Protein AF-A0A7X2MIL9-F1 (afdb_monomer_lite)

Structure (mmCIF, N/CA/C/O backbone):
data_AF-A0A7X2MIL9-F1
#
_entry.id   AF-A0A7X2MIL9-F1
#
loop_
_atom_site.group_PDB
_atom_site.id
_atom_site.type_symbol
_atom_site.label_atom_id
_atom_site.label_alt_id
_atom_site.label_comp_id
_atom_site.label_asym_id
_atom_site.label_entity_id
_atom_site.label_seq_id
_atom_site.pdbx_PDB_ins_code
_atom_site.Cartn_x
_atom_site.Cartn_y
_atom_site.Cartn_z
_atom_site.occupancy
_atom_site.B_iso_or_equiv
_atom_site.auth_seq_id
_atom_site.auth_comp_id
_atom_site.auth_asym_id
_atom_site.auth_atom_id
_atom_site.pdbx_PDB_model_num
ATOM 1 N N . MET A 1 1 ? -27.972 -10.188 4.340 1.00 42.88 1 MET A N 1
ATOM 2 C CA . MET A 1 1 ? -27.196 -9.569 5.437 1.00 42.88 1 MET A CA 1
ATOM 3 C C . MET A 1 1 ? -28.201 -9.124 6.485 1.00 42.88 1 MET A C 1
ATOM 5 O O . MET A 1 1 ? -29.148 -8.456 6.098 1.00 42.88 1 MET A O 1
ATOM 9 N N . GLU A 1 2 ? -28.068 -9.552 7.745 1.00 48.94 2 GLU A N 1
ATOM 10 C CA . GLU A 1 2 ? -28.915 -9.048 8.841 1.00 48.94 2 GLU A CA 1
ATOM 11 C C . GLU A 1 2 ? -28.708 -7.538 9.003 1.00 48.94 2 GLU A C 1
ATOM 13 O O . GLU A 1 2 ? -27.569 -7.066 8.995 1.00 48.94 2 GLU A O 1
ATOM 18 N N . ASN A 1 3 ? -29.796 -6.788 9.173 1.00 60.97 3 ASN A N 1
ATOM 19 C CA . ASN A 1 3 ? -29.719 -5.369 9.503 1.00 60.97 3 ASN A CA 1
ATOM 20 C C . ASN A 1 3 ? -29.020 -5.203 10.863 1.00 60.97 3 ASN A C 1
ATOM 22 O O . ASN A 1 3 ? -29.433 -5.796 11.864 1.00 60.97 3 ASN A O 1
ATOM 26 N N . LEU A 1 4 ? -27.949 -4.406 10.903 1.00 64.25 4 LEU A N 1
ATOM 27 C CA . LEU A 1 4 ? -27.304 -4.017 12.155 1.00 64.25 4 LEU A CA 1
ATOM 28 C C . LEU A 1 4 ? -28.254 -3.089 12.911 1.00 64.25 4 LEU A C 1
ATOM 30 O O . LEU A 1 4 ? -28.591 -2.011 12.430 1.00 64.25 4 LEU A O 1
ATOM 3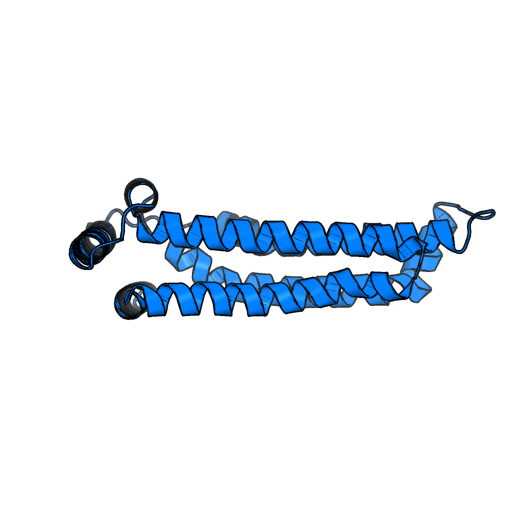4 N N . THR A 1 5 ? -28.708 -3.518 14.085 1.00 75.56 5 THR A N 1
ATOM 35 C CA . THR A 1 5 ? -29.526 -2.676 14.956 1.00 75.56 5 THR A CA 1
ATOM 36 C C . THR A 1 5 ? -28.631 -1.765 15.788 1.00 75.56 5 THR A C 1
ATOM 38 O O . THR A 1 5 ? -27.536 -2.153 16.198 1.00 75.56 5 THR A O 1
ATOM 41 N N . VAL A 1 6 ? -29.127 -0.567 16.100 1.00 72.12 6 VAL A N 1
ATOM 42 C CA . VAL A 1 6 ? -28.445 0.396 16.984 1.00 72.12 6 VAL A CA 1
ATOM 43 C C . VAL A 1 6 ? -28.081 -0.250 18.330 1.00 72.12 6 VAL A C 1
ATOM 45 O O . VAL A 1 6 ? -27.004 -0.008 18.863 1.00 72.12 6 VAL A O 1
ATOM 48 N N . ALA A 1 7 ? -28.919 -1.162 18.834 1.00 75.31 7 ALA A N 1
ATOM 49 C CA . ALA A 1 7 ? -28.644 -1.931 20.046 1.00 75.31 7 ALA A CA 1
ATOM 50 C C . ALA A 1 7 ? -27.387 -2.818 19.933 1.00 75.31 7 ALA A C 1
ATOM 52 O O . ALA A 1 7 ? -26.574 -2.836 20.854 1.00 75.31 7 ALA A O 1
ATOM 53 N N . LYS A 1 8 ? -27.189 -3.515 18.800 1.00 76.75 8 LYS A N 1
ATOM 54 C CA . LYS A 1 8 ? -25.982 -4.326 18.554 1.00 76.75 8 LYS A CA 1
ATOM 55 C C . LYS A 1 8 ? -24.729 -3.444 18.471 1.00 76.75 8 LYS A C 1
ATOM 57 O O . LYS A 1 8 ? -23.690 -3.829 18.997 1.00 76.75 8 LYS A O 1
ATOM 62 N N . ILE A 1 9 ? -24.833 -2.262 17.856 1.00 76.00 9 ILE A N 1
ATOM 63 C CA . ILE A 1 9 ? -23.722 -1.301 17.758 1.00 76.00 9 ILE A CA 1
ATOM 64 C C . ILE A 1 9 ? -23.358 -0.748 19.142 1.00 76.00 9 ILE A C 1
ATOM 66 O O . ILE A 1 9 ? -22.188 -0.758 19.510 1.00 76.00 9 ILE A O 1
ATOM 70 N N . ASN A 1 10 ? -24.342 -0.335 19.944 1.00 77.62 10 ASN A N 1
ATOM 71 C CA . ASN A 1 10 ? -24.100 0.189 21.291 1.00 77.62 10 ASN A CA 1
ATOM 72 C C . ASN A 1 10 ? -23.490 -0.863 22.228 1.00 77.62 10 ASN A C 1
ATOM 74 O O . ASN A 1 10 ? -22.593 -0.546 23.008 1.00 77.62 10 ASN A O 1
ATOM 78 N N . ALA A 1 11 ? -23.927 -2.121 22.123 1.00 80.75 11 ALA A N 1
ATOM 79 C CA . ALA A 1 11 ? -23.328 -3.222 22.872 1.00 80.75 11 ALA A CA 1
ATOM 80 C C . ALA A 1 11 ? -21.860 -3.464 22.468 1.00 80.75 11 ALA A C 1
ATOM 82 O O . ALA A 1 11 ? -21.011 -3.672 23.334 1.00 80.75 11 ALA A O 1
ATOM 83 N N . ASP A 1 12 ? -21.543 -3.386 21.169 1.00 80.56 12 ASP A N 1
ATOM 84 C CA . ASP A 1 12 ? -20.167 -3.507 20.670 1.00 80.56 12 ASP A CA 1
ATOM 85 C C . ASP A 1 12 ? -19.286 -2.339 21.149 1.00 80.56 12 ASP A C 1
ATOM 87 O O . ASP A 1 12 ? -18.163 -2.537 21.604 1.00 80.56 12 ASP A O 1
ATOM 91 N N . ILE A 1 13 ? -19.826 -1.117 21.142 1.00 78.81 13 ILE A N 1
ATOM 92 C CA . ILE A 1 13 ? -19.168 0.090 21.666 1.00 78.81 13 ILE A CA 1
ATOM 93 C C . ILE A 1 13 ? -18.818 -0.062 23.151 1.00 78.81 13 ILE A C 1
ATOM 95 O O . ILE A 1 13 ? -17.691 0.261 23.543 1.00 78.81 13 ILE A O 1
ATOM 99 N N . SER A 1 14 ? -19.746 -0.573 23.969 1.00 80.88 14 SER A N 1
ATOM 100 C CA . SER A 1 14 ? -19.481 -0.836 25.391 1.00 80.88 14 SER A CA 1
ATOM 101 C C . SER A 1 14 ? -18.365 -1.861 25.538 1.00 80.88 14 SER A C 1
ATOM 103 O O . SER A 1 14 ? -17.372 -1.584 26.196 1.00 80.88 14 SER A O 1
ATOM 105 N N . MET A 1 15 ? -18.445 -2.982 24.814 1.00 83.44 15 MET A N 1
ATOM 106 C CA . MET A 1 15 ? -17.426 -4.035 24.852 1.00 83.44 15 MET A CA 1
ATOM 107 C C . MET A 1 15 ? -16.027 -3.526 24.479 1.00 83.44 15 MET A C 1
ATOM 109 O O . MET A 1 15 ? -15.038 -3.913 25.103 1.00 83.44 15 MET A O 1
ATOM 113 N N . ILE A 1 16 ? -15.925 -2.663 23.464 1.00 80.75 16 ILE A N 1
ATOM 114 C CA . ILE A 1 16 ? -14.652 -2.060 23.053 1.00 80.75 16 ILE A CA 1
ATOM 115 C C . ILE A 1 16 ? -14.121 -1.127 24.144 1.00 80.75 16 ILE A C 1
ATOM 117 O O . ILE A 1 16 ? -12.927 -1.158 24.437 1.00 80.75 16 ILE A O 1
ATOM 121 N N . THR A 1 17 ? -14.992 -0.309 24.736 1.00 77.06 17 THR A N 1
ATOM 122 C CA . THR A 1 17 ? -14.617 0.656 25.780 1.00 77.06 17 THR A CA 1
ATOM 123 C C . THR A 1 17 ? -14.192 -0.058 27.061 1.00 77.06 17 THR A C 1
ATOM 125 O O . THR A 1 17 ? -13.155 0.281 27.628 1.00 77.06 17 THR A O 1
ATOM 128 N N . ASP A 1 18 ? -14.927 -1.095 27.460 1.00 77.75 18 ASP A N 1
ATOM 129 C CA . ASP A 1 18 ? -14.662 -1.910 28.648 1.00 77.75 18 ASP A CA 1
ATOM 130 C C . ASP A 1 18 ? -13.373 -2.725 28.485 1.00 77.75 18 ASP A C 1
ATOM 132 O O . ASP A 1 18 ? -12.521 -2.759 29.370 1.00 77.75 18 ASP A O 1
ATOM 136 N N . GLY A 1 19 ? -13.160 -3.308 27.301 1.00 72.19 19 GLY A N 1
ATOM 137 C CA . GLY A 1 19 ? -11.907 -3.986 26.969 1.00 72.19 19 GLY A CA 1
ATOM 138 C C . GLY A 1 19 ? -10.705 -3.044 26.844 1.00 72.19 19 GLY A C 1
ATOM 139 O O . GLY A 1 19 ? -9.562 -3.495 26.864 1.00 72.19 19 GLY A O 1
ATOM 140 N N . PHE A 1 20 ? -10.941 -1.738 26.697 1.00 69.94 20 PHE A N 1
ATOM 141 C CA . PHE A 1 20 ? -9.898 -0.718 26.736 1.00 69.94 20 PHE A CA 1
ATOM 142 C C . PHE A 1 20 ? -9.647 -0.227 28.171 1.00 69.94 20 PHE A C 1
ATOM 144 O O . PHE A 1 20 ? -8.508 0.067 28.528 1.00 69.94 20 PHE A O 1
ATOM 151 N N . SER A 1 21 ? -10.670 -0.138 29.024 1.00 68.81 21 SER A N 1
ATOM 152 C CA . SER A 1 21 ? -10.544 0.318 30.414 1.00 68.81 21 SER A CA 1
ATOM 153 C C . SER A 1 21 ? -10.013 -0.756 31.373 1.00 68.81 21 SER A C 1
ATOM 155 O O . SER A 1 21 ? -9.402 -0.385 32.373 1.00 68.81 21 SER A O 1
ATOM 157 N N . SER A 1 22 ? -10.135 -2.050 31.046 1.00 63.03 22 SER A N 1
ATOM 158 C CA . SER A 1 22 ? -9.770 -3.184 31.921 1.00 63.03 22 SER A CA 1
ATOM 159 C C . SER A 1 22 ? -8.274 -3.358 32.233 1.00 63.03 22 SER A C 1
ATOM 161 O O . SER A 1 22 ? -7.896 -4.319 32.893 1.00 63.03 22 SER A O 1
ATOM 163 N N . GLY A 1 23 ? -7.395 -2.466 31.766 1.00 61.72 23 GLY A N 1
ATOM 164 C CA . GLY A 1 23 ? -5.942 -2.601 31.942 1.00 61.72 23 GLY A CA 1
ATOM 165 C C . GLY A 1 23 ? -5.282 -3.619 31.000 1.00 61.72 23 GLY A C 1
ATOM 166 O O . GLY A 1 23 ? -4.066 -3.585 30.846 1.00 61.72 23 GLY A O 1
ATOM 167 N N . ASP A 1 24 ? -6.057 -4.422 30.262 1.00 65.19 24 ASP A N 1
ATOM 168 C CA . ASP A 1 24 ? -5.571 -5.419 29.286 1.00 65.19 24 ASP A CA 1
ATOM 169 C C . ASP A 1 24 ? -5.112 -4.816 27.943 1.00 65.19 24 ASP A C 1
ATOM 171 O O . ASP A 1 24 ? -5.036 -5.501 26.915 1.00 65.19 24 ASP A O 1
ATOM 175 N N . ARG A 1 25 ? -4.828 -3.510 27.914 1.00 69.44 25 ARG A N 1
ATOM 176 C CA . ARG A 1 25 ? -4.440 -2.789 26.696 1.00 69.44 25 ARG A CA 1
ATOM 177 C C . ARG A 1 25 ? -3.153 -3.386 26.142 1.00 69.44 25 ARG A C 1
ATOM 179 O O . ARG A 1 25 ? -2.165 -3.557 26.851 1.00 69.44 25 ARG A O 1
ATOM 186 N N . VAL A 1 26 ? -3.132 -3.650 24.841 1.00 76.50 26 VAL A N 1
ATOM 187 C CA . VAL A 1 26 ? -1.915 -4.126 24.182 1.00 76.50 26 VAL A CA 1
ATOM 188 C C . VAL A 1 26 ? -1.128 -2.903 23.745 1.00 76.50 26 VAL A C 1
ATOM 190 O O . VAL A 1 26 ? -1.644 -2.121 22.967 1.00 76.50 26 VAL A O 1
ATOM 193 N N . ILE A 1 27 ? 0.122 -2.729 24.168 1.00 78.88 27 ILE A N 1
ATOM 194 C CA . ILE A 1 27 ? 0.986 -1.703 23.568 1.00 78.88 27 ILE A CA 1
ATOM 195 C C . ILE A 1 27 ? 1.639 -2.326 22.327 1.00 78.88 27 ILE A C 1
ATOM 197 O O . ILE A 1 27 ? 2.476 -3.226 22.457 1.00 78.88 27 ILE A O 1
ATOM 201 N N . PRO A 1 28 ? 1.237 -1.945 21.101 1.00 78.12 28 PRO A N 1
ATOM 202 C CA . PRO A 1 28 ? 1.833 -2.516 19.904 1.00 78.12 28 PRO A CA 1
ATOM 203 C C . PRO A 1 28 ? 3.294 -2.081 19.755 1.00 78.12 28 PRO A C 1
ATOM 205 O O . PRO A 1 28 ? 3.616 -0.899 19.810 1.00 78.12 28 PRO A O 1
ATOM 208 N N . SER A 1 29 ? 4.186 -3.038 19.486 1.00 85.31 29 SER A N 1
ATOM 209 C CA . SER A 1 29 ? 5.587 -2.734 19.180 1.00 85.31 29 SER A CA 1
ATOM 210 C C . SER A 1 29 ? 5.693 -1.836 17.930 1.00 85.31 29 SER A C 1
ATOM 212 O O . SER A 1 29 ? 5.059 -2.178 16.919 1.00 85.31 29 SER A O 1
ATOM 214 N N . PRO A 1 30 ? 6.551 -0.797 17.920 1.00 82.69 30 PRO A N 1
ATOM 215 C CA . PRO A 1 30 ? 6.732 0.096 16.769 1.00 82.69 30 PRO A CA 1
ATOM 216 C C . PRO A 1 30 ? 7.047 -0.644 15.465 1.00 82.69 30 PRO A C 1
ATOM 218 O O . PRO A 1 30 ? 6.470 -0.353 14.423 1.00 82.69 30 PRO A O 1
ATOM 221 N N . ALA A 1 31 ? 7.877 -1.691 15.526 1.00 85.38 31 ALA A N 1
ATOM 222 C CA . ALA A 1 31 ? 8.229 -2.501 14.359 1.00 85.38 31 ALA A CA 1
ATOM 223 C C . ALA A 1 31 ? 7.012 -3.177 13.702 1.00 85.38 31 ALA A C 1
ATOM 225 O O . ALA A 1 31 ? 6.939 -3.300 12.481 1.00 85.3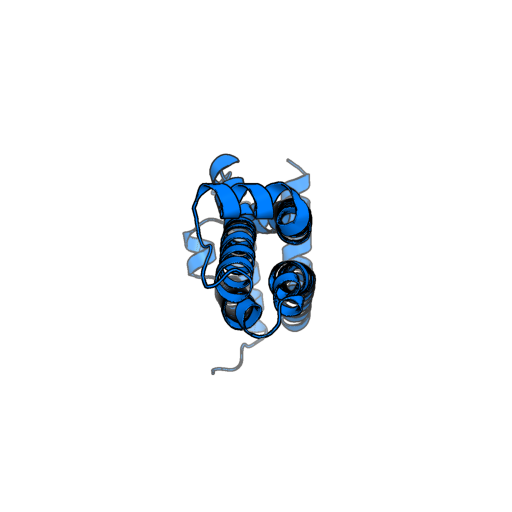8 31 ALA A O 1
ATOM 226 N N . LYS A 1 32 ? 6.037 -3.618 14.503 1.00 86.50 32 LYS A N 1
ATOM 227 C CA . LYS A 1 32 ? 4.811 -4.247 13.998 1.00 86.50 32 LYS A CA 1
ATOM 228 C C . LYS A 1 32 ? 3.873 -3.229 13.358 1.00 86.50 32 LYS A C 1
ATOM 230 O O . LYS A 1 32 ? 3.245 -3.552 12.353 1.00 86.50 32 LYS A O 1
ATOM 235 N N . LEU A 1 33 ? 3.783 -2.030 13.933 1.00 86.44 33 LEU A N 1
ATOM 236 C CA . LEU A 1 33 ? 3.021 -0.924 13.355 1.00 86.44 33 LEU A CA 1
ATOM 237 C C . LEU A 1 33 ? 3.621 -0.498 12.022 1.00 86.44 33 LEU A C 1
ATOM 239 O O . LEU A 1 33 ? 2.902 -0.462 11.030 1.00 86.44 33 LEU A O 1
ATOM 243 N N . LEU A 1 34 ? 4.939 -0.293 11.994 1.00 87.19 34 LEU A N 1
ATOM 244 C CA . LEU A 1 34 ? 5.658 0.102 10.792 1.00 87.19 34 LEU A CA 1
ATOM 245 C C . LEU A 1 34 ? 5.487 -0.937 9.679 1.00 87.19 34 LEU A C 1
ATOM 247 O O . LEU A 1 34 ? 5.089 -0.589 8.576 1.00 87.19 34 LEU A O 1
ATOM 251 N N . LYS A 1 35 ? 5.694 -2.231 9.971 1.00 89.62 35 LYS A N 1
ATOM 252 C CA . LYS A 1 35 ? 5.489 -3.310 8.986 1.00 89.62 35 LYS A CA 1
ATOM 253 C C . LYS A 1 35 ? 4.071 -3.327 8.415 1.00 89.62 35 LYS A C 1
ATOM 255 O O . LYS A 1 35 ? 3.893 -3.603 7.234 1.00 89.62 35 LYS A O 1
ATOM 260 N N . ALA A 1 36 ? 3.067 -3.057 9.244 1.00 88.62 36 ALA A N 1
ATOM 261 C CA . ALA A 1 36 ? 1.682 -3.024 8.799 1.00 88.62 36 ALA A CA 1
ATOM 262 C C . ALA A 1 36 ? 1.360 -1.762 7.979 1.00 88.62 36 ALA A C 1
ATOM 264 O O . ALA A 1 36 ? 0.616 -1.863 7.007 1.00 88.62 36 ALA A O 1
ATOM 265 N N . SER A 1 37 ? 1.924 -0.600 8.332 1.00 90.62 37 SER A N 1
ATOM 266 C CA . SER A 1 37 ? 1.682 0.659 7.617 1.00 90.62 37 SER A CA 1
ATOM 267 C C . SER A 1 37 ? 2.370 0.710 6.254 1.00 90.62 37 SER A C 1
ATOM 269 O O . SER A 1 37 ? 1.804 1.263 5.319 1.00 90.62 37 SER A O 1
ATOM 271 N N . VAL A 1 38 ? 3.557 0.107 6.126 1.00 94.25 38 VAL A N 1
ATOM 272 C CA . VAL A 1 38 ? 4.349 0.135 4.883 1.00 94.25 38 VAL A CA 1
ATOM 273 C C . VAL A 1 38 ? 3.975 -0.963 3.888 1.00 94.25 38 VAL A C 1
ATOM 275 O O . VAL A 1 38 ? 4.441 -0.924 2.759 1.00 94.25 38 VAL A O 1
ATOM 278 N N . LEU A 1 39 ? 3.151 -1.947 4.268 1.00 94.31 39 LEU A N 1
ATOM 279 C CA . LEU A 1 39 ? 2.858 -3.107 3.416 1.00 94.31 39 LEU A CA 1
ATOM 280 C C . LEU A 1 39 ? 2.258 -2.710 2.061 1.00 94.31 39 LEU A C 1
ATOM 282 O O . LEU A 1 39 ? 2.732 -3.158 1.022 1.00 94.31 39 LEU A O 1
ATOM 286 N N . VAL A 1 40 ? 1.207 -1.888 2.076 1.00 94.81 40 VAL A N 1
ATOM 287 C CA . VAL A 1 40 ? 0.521 -1.449 0.850 1.00 94.81 40 VAL A CA 1
ATOM 288 C C . VAL A 1 40 ? 1.429 -0.539 0.008 1.00 94.81 40 VAL A C 1
ATOM 290 O O . VAL A 1 40 ? 1.611 -0.849 -1.169 1.00 94.81 40 VAL A O 1
ATOM 293 N N . PRO A 1 41 ? 2.084 0.484 0.590 1.00 95.88 41 PRO A N 1
ATOM 294 C CA . PRO A 1 41 ? 3.120 1.261 -0.094 1.00 95.88 41 PRO A CA 1
ATOM 295 C C . PRO A 1 41 ? 4.242 0.434 -0.726 1.00 95.88 41 PRO A C 1
ATOM 297 O O . PRO A 1 41 ? 4.629 0.658 -1.868 1.00 95.88 41 PRO A O 1
ATOM 300 N N . ALA A 1 42 ? 4.754 -0.571 -0.015 1.00 96.81 42 ALA A N 1
ATOM 301 C CA . ALA A 1 42 ? 5.814 -1.430 -0.531 1.00 96.81 42 ALA A CA 1
ATOM 302 C C . ALA A 1 42 ? 5.349 -2.224 -1.759 1.00 96.81 42 ALA A C 1
ATOM 304 O O . ALA A 1 42 ? 6.105 -2.363 -2.718 1.00 96.81 42 ALA A O 1
ATOM 305 N N . ILE A 1 43 ? 4.100 -2.703 -1.762 1.00 97.38 43 ILE A N 1
ATOM 306 C CA . ILE A 1 43 ? 3.505 -3.354 -2.937 1.00 97.38 43 ILE A CA 1
ATOM 307 C C . ILE A 1 43 ? 3.421 -2.365 -4.105 1.00 97.38 43 ILE A C 1
ATOM 309 O O . ILE A 1 43 ? 3.809 -2.725 -5.212 1.00 97.38 43 ILE A O 1
ATOM 313 N N . ALA A 1 44 ? 2.974 -1.127 -3.875 1.00 97.56 44 ALA A N 1
ATOM 314 C CA . ALA A 1 44 ? 2.903 -0.108 -4.923 1.00 97.56 44 ALA A CA 1
ATOM 315 C C . ALA A 1 44 ? 4.285 0.186 -5.531 1.00 97.56 44 ALA A C 1
ATOM 317 O O . ALA A 1 44 ? 4.424 0.206 -6.752 1.00 97.56 44 ALA A O 1
ATOM 318 N N . VAL A 1 45 ? 5.329 0.306 -4.704 1.00 97.56 45 VAL A N 1
ATOM 319 C CA . VAL A 1 45 ? 6.714 0.470 -5.177 1.00 97.56 45 VAL A CA 1
A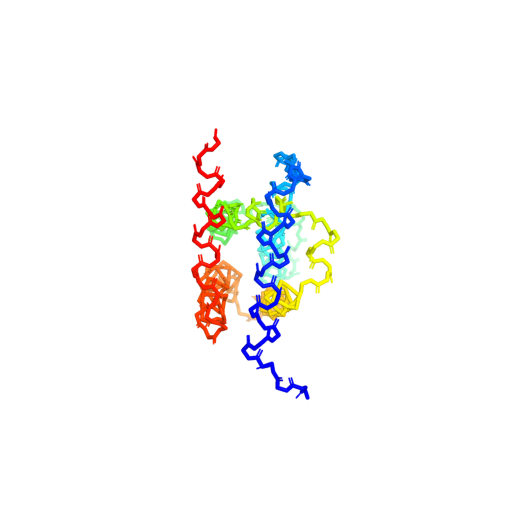TOM 320 C C . VAL A 1 45 ? 7.172 -0.733 -6.005 1.00 97.56 45 VAL A C 1
ATOM 322 O O . VAL A 1 45 ? 7.729 -0.562 -7.082 1.00 97.56 45 VAL A O 1
ATOM 325 N N . VAL A 1 46 ? 6.904 -1.966 -5.571 1.00 97.81 46 VAL A N 1
ATOM 326 C CA . VAL A 1 46 ? 7.232 -3.157 -6.378 1.00 97.81 46 VAL A CA 1
ATOM 327 C C . VAL A 1 46 ? 6.498 -3.135 -7.726 1.00 97.81 46 VAL A C 1
ATOM 329 O O . VAL A 1 46 ? 7.084 -3.467 -8.758 1.00 97.81 46 VAL A O 1
ATOM 332 N N . LEU A 1 47 ? 5.237 -2.701 -7.746 1.00 97.75 47 LEU A N 1
ATOM 333 C CA . LEU A 1 47 ? 4.462 -2.573 -8.980 1.00 97.75 47 LEU A CA 1
ATOM 334 C C . LEU A 1 47 ? 4.964 -1.442 -9.886 1.00 97.75 47 LEU A C 1
ATOM 336 O O . LEU A 1 47 ? 4.851 -1.573 -11.102 1.00 97.75 47 LEU A O 1
ATOM 340 N N . SER A 1 48 ? 5.552 -0.370 -9.350 1.00 97.12 48 SER A N 1
ATOM 341 C CA . SER A 1 48 ? 6.158 0.680 -10.176 1.00 97.12 48 SER A CA 1
ATOM 342 C C . SER A 1 48 ? 7.444 0.201 -10.855 1.00 97.12 48 SER A C 1
ATOM 344 O O . SER A 1 48 ? 7.634 0.484 -12.036 1.00 97.12 48 SER A O 1
ATOM 346 N N . PHE A 1 49 ? 8.259 -0.626 -10.187 1.00 96.25 49 PHE A N 1
ATOM 347 C CA . PHE A 1 49 ? 9.367 -1.334 -10.845 1.00 96.25 49 PHE A CA 1
ATOM 348 C C . PHE A 1 49 ? 8.871 -2.267 -11.957 1.00 96.25 49 PHE A C 1
ATOM 350 O O . PHE A 1 49 ? 9.399 -2.234 -13.066 1.00 96.25 49 PHE A O 1
ATOM 357 N N . LEU A 1 50 ? 7.831 -3.067 -11.691 1.00 96.00 50 LEU A N 1
ATOM 358 C CA . LEU A 1 50 ? 7.235 -3.952 -12.701 1.00 96.00 50 LEU A CA 1
ATOM 359 C C . LEU A 1 50 ? 6.700 -3.166 -13.906 1.00 96.00 50 LEU A C 1
ATOM 361 O O . LEU A 1 50 ? 6.863 -3.577 -15.053 1.00 96.00 50 LEU A O 1
ATOM 365 N N . SER A 1 51 ? 6.073 -2.026 -13.643 1.00 96.19 51 SER A N 1
ATOM 366 C CA . SER A 1 51 ? 5.546 -1.128 -14.661 1.00 96.19 51 SER A CA 1
ATOM 367 C C . SER A 1 51 ? 6.651 -0.609 -15.586 1.00 96.19 51 SER A C 1
ATOM 369 O O . SER A 1 51 ? 6.564 -0.763 -16.803 1.00 96.19 51 SER A O 1
ATOM 371 N N . ILE A 1 52 ? 7.745 -0.096 -15.012 1.00 96.00 52 ILE A N 1
ATOM 372 C CA . ILE A 1 52 ? 8.916 0.369 -15.770 1.00 96.00 52 ILE A CA 1
ATOM 373 C C . ILE A 1 52 ? 9.575 -0.766 -16.554 1.00 96.00 52 ILE A C 1
ATOM 375 O O . ILE A 1 52 ? 9.922 -0.578 -17.717 1.00 96.00 52 ILE A O 1
ATOM 379 N N . LEU A 1 53 ? 9.694 -1.955 -15.962 1.00 94.31 53 LEU A N 1
ATOM 380 C CA . LEU A 1 53 ? 10.190 -3.137 -16.665 1.00 94.31 53 LEU A CA 1
ATOM 381 C C . LEU A 1 53 ? 9.325 -3.467 -17.888 1.00 94.31 53 LEU A C 1
ATOM 383 O O . LEU A 1 53 ? 9.852 -3.754 -18.959 1.00 94.31 53 LEU A O 1
ATOM 387 N N . THR A 1 54 ? 8.004 -3.384 -17.743 1.00 94.31 54 THR A N 1
ATOM 388 C CA . THR A 1 54 ? 7.060 -3.669 -18.830 1.00 94.31 54 THR A CA 1
ATOM 389 C C . THR A 1 54 ? 7.179 -2.640 -19.959 1.00 94.31 54 THR A C 1
ATOM 391 O O . THR A 1 54 ? 7.168 -3.018 -21.133 1.00 94.31 54 THR A O 1
ATOM 394 N N . VAL A 1 55 ? 7.359 -1.355 -19.628 1.00 94.56 55 VAL A N 1
ATOM 395 C CA . VAL A 1 55 ? 7.646 -0.298 -20.614 1.00 94.56 55 VAL A CA 1
ATOM 396 C C . VAL A 1 55 ? 8.963 -0.575 -21.335 1.00 94.56 55 VAL A C 1
ATOM 398 O O . VAL A 1 55 ? 8.985 -0.611 -22.562 1.00 94.56 55 VAL A O 1
ATOM 401 N N . TYR A 1 56 ? 10.037 -0.831 -20.586 1.00 93.62 56 TYR A N 1
ATOM 402 C CA . TYR A 1 56 ? 11.367 -1.082 -21.138 1.00 93.62 56 TYR A CA 1
ATOM 403 C C . TYR A 1 56 ? 11.365 -2.248 -22.135 1.00 93.62 56 TYR A C 1
ATOM 405 O O . TYR A 1 56 ? 11.798 -2.095 -23.275 1.00 93.62 56 TYR A O 1
ATOM 413 N N . VAL A 1 57 ? 10.800 -3.393 -21.741 1.00 92.31 57 VAL A N 1
ATOM 414 C CA . VAL A 1 57 ? 10.701 -4.586 -22.600 1.00 92.31 57 VAL A CA 1
ATOM 415 C C . VAL A 1 57 ? 9.904 -4.305 -23.876 1.00 92.31 57 VAL A C 1
ATOM 417 O O . VAL A 1 57 ? 10.238 -4.825 -24.939 1.00 92.31 57 VAL A O 1
ATOM 420 N N . SER A 1 58 ? 8.865 -3.473 -23.790 1.00 90.50 58 SER A N 1
ATOM 421 C CA . SER A 1 58 ? 7.995 -3.184 -24.934 1.00 90.50 58 SER A CA 1
ATOM 422 C C . SER A 1 58 ? 8.616 -2.188 -25.914 1.00 90.50 58 SER A C 1
ATOM 424 O O . SER A 1 58 ? 8.431 -2.329 -27.120 1.00 90.50 58 SER A O 1
ATOM 426 N N . VAL A 1 59 ? 9.369 -1.201 -25.418 1.00 87.44 59 VAL A N 1
ATOM 427 C CA . VAL A 1 59 ? 10.014 -0.170 -26.249 1.00 87.44 59 VAL A CA 1
ATOM 428 C C . VAL A 1 59 ? 11.303 -0.687 -26.893 1.00 87.44 59 VAL A C 1
ATOM 430 O O . VAL A 1 59 ? 11.523 -0.466 -28.080 1.00 87.44 59 VAL A O 1
ATOM 433 N N . TYR A 1 60 ? 12.134 -1.411 -26.141 1.00 84.88 60 TYR A N 1
ATOM 434 C CA . TYR A 1 60 ? 13.485 -1.812 -26.559 1.00 84.88 60 TYR A CA 1
ATOM 435 C C . TYR A 1 60 ? 13.567 -3.266 -27.041 1.00 84.88 60 TYR A C 1
ATOM 437 O O . TYR A 1 60 ? 14.641 -3.850 -27.026 1.00 84.88 60 TYR A O 1
ATOM 445 N N . CYS A 1 61 ? 12.440 -3.856 -27.454 1.00 78.88 61 CYS A N 1
ATOM 446 C CA . CYS A 1 61 ? 12.202 -5.275 -27.763 1.00 78.88 61 CYS A CA 1
ATOM 447 C C . CYS A 1 61 ? 13.417 -6.115 -28.245 1.00 78.88 61 CYS A C 1
ATOM 449 O O . CYS A 1 61 ? 13.633 -7.216 -27.743 1.00 78.88 61 CYS A O 1
ATOM 451 N N . SER A 1 62 ? 14.226 -5.615 -29.189 1.00 78.62 62 SER A N 1
ATOM 452 C CA . SER A 1 62 ? 15.391 -6.312 -29.769 1.00 78.62 62 SER A CA 1
ATOM 453 C C . SER A 1 62 ? 16.734 -6.098 -29.049 1.00 78.62 62 SER A C 1
ATOM 455 O O . SER A 1 62 ? 17.687 -6.821 -29.324 1.00 78.62 62 SER A O 1
ATOM 457 N N . GLU A 1 63 ? 16.826 -5.131 -28.138 1.00 82.38 63 GLU A N 1
ATOM 458 C CA . GLU A 1 63 ? 18.050 -4.699 -27.437 1.00 82.38 63 GLU A CA 1
ATOM 459 C C . GLU A 1 63 ? 17.936 -4.863 -25.910 1.00 82.38 63 GLU A C 1
ATOM 461 O O . GLU A 1 63 ? 18.648 -4.227 -25.127 1.00 82.38 63 GLU A O 1
ATOM 466 N N . ILE A 1 64 ? 17.022 -5.732 -25.466 1.00 88.25 64 ILE A N 1
ATOM 467 C CA . ILE A 1 64 ? 16.773 -5.982 -24.047 1.00 88.25 64 ILE A CA 1
ATOM 468 C C . ILE A 1 64 ? 18.043 -6.530 -23.394 1.00 88.25 64 ILE A C 1
ATOM 470 O O . ILE A 1 64 ? 18.516 -7.624 -23.706 1.00 88.25 64 ILE A O 1
ATOM 474 N N . SER A 1 65 ? 18.559 -5.790 -22.419 1.00 92.44 65 SER A N 1
ATOM 475 C CA . SER A 1 65 ? 19.660 -6.230 -21.572 1.00 92.44 65 SER A CA 1
ATOM 476 C C . SER A 1 65 ? 19.457 -5.758 -20.135 1.00 92.44 65 SER A C 1
ATOM 478 O O . SER A 1 65 ? 18.788 -4.760 -19.871 1.00 92.44 65 SER A O 1
ATOM 480 N N . LEU A 1 66 ? 20.053 -6.472 -19.176 1.00 87.56 66 LEU A N 1
ATOM 481 C CA . LEU A 1 66 ? 20.017 -6.064 -17.765 1.00 87.56 66 LEU A CA 1
ATOM 482 C C . LEU A 1 66 ? 20.706 -4.709 -17.543 1.00 87.56 66 LEU A C 1
ATOM 484 O O . LEU A 1 66 ? 20.233 -3.907 -16.743 1.00 87.56 66 LEU A O 1
ATOM 488 N N . ALA A 1 67 ? 21.800 -4.449 -18.268 1.00 91.56 67 ALA A N 1
ATOM 489 C CA . ALA A 1 67 ? 22.495 -3.166 -18.224 1.00 91.56 67 ALA A CA 1
ATOM 490 C C . ALA A 1 67 ? 21.611 -2.036 -18.778 1.00 91.56 67 ALA A C 1
ATOM 492 O O . ALA A 1 67 ? 21.461 -1.011 -18.118 1.00 91.56 67 ALA A O 1
ATOM 493 N N . GLY A 1 68 ? 20.952 -2.266 -19.919 1.00 90.12 68 GLY A N 1
ATOM 494 C CA . GLY A 1 68 ? 20.036 -1.298 -20.522 1.00 90.12 68 GLY A CA 1
ATOM 495 C C . GLY A 1 68 ? 18.801 -1.015 -19.663 1.00 90.12 68 GLY A C 1
ATOM 496 O O . GLY A 1 68 ? 18.356 0.125 -19.599 1.00 90.12 68 GLY A O 1
ATOM 497 N N . TYR A 1 69 ? 18.283 -2.006 -18.929 1.00 90.75 69 TYR A N 1
ATOM 498 C CA . TYR A 1 69 ? 17.205 -1.770 -17.963 1.00 90.75 69 TYR A CA 1
ATOM 499 C C . TYR A 1 69 ? 17.642 -0.826 -16.836 1.00 90.75 69 TYR A C 1
ATOM 501 O O . TYR A 1 69 ? 16.895 0.075 -16.459 1.00 90.75 69 TYR A O 1
ATOM 509 N N . TRP A 1 70 ? 18.851 -1.007 -16.298 1.00 91.12 70 TRP A N 1
ATOM 510 C CA . TRP A 1 70 ? 19.381 -0.106 -15.275 1.00 91.12 70 TRP A CA 1
ATOM 511 C C . TRP A 1 70 ? 19.677 1.294 -15.789 1.00 91.12 70 TRP A C 1
ATOM 513 O O . TRP A 1 70 ? 19.386 2.261 -15.088 1.00 91.12 70 TRP A O 1
ATOM 523 N N . GLU A 1 71 ? 20.170 1.414 -17.015 1.00 92.56 71 GLU A N 1
ATOM 524 C CA . GLU A 1 71 ? 20.328 2.711 -17.663 1.00 92.56 71 GLU A CA 1
ATOM 525 C C . GLU A 1 71 ? 18.973 3.411 -17.841 1.00 92.56 71 GLU A C 1
ATOM 527 O O . GLU A 1 71 ? 18.820 4.556 -17.417 1.00 92.56 71 GLU A O 1
ATOM 532 N N . TYR A 1 72 ? 17.960 2.693 -18.340 1.00 91.88 72 TYR A N 1
ATOM 533 C CA . TYR A 1 72 ? 16.595 3.201 -18.497 1.00 91.88 72 TYR A CA 1
ATOM 534 C C . TYR A 1 72 ? 15.951 3.610 -17.165 1.00 91.88 72 TYR A C 1
ATOM 536 O O . TYR A 1 72 ? 15.276 4.636 -17.070 1.00 91.88 72 TYR A O 1
ATOM 544 N N . LEU A 1 73 ? 16.168 2.825 -16.107 1.00 92.81 73 LEU A N 1
ATOM 545 C CA . LEU A 1 73 ? 15.666 3.138 -14.774 1.00 92.81 73 LEU A CA 1
ATOM 546 C C . LEU A 1 73 ? 16.230 4.468 -14.259 1.00 92.81 73 LEU A C 1
ATOM 548 O O . LEU A 1 73 ? 15.490 5.271 -13.693 1.00 92.81 73 LEU A O 1
ATOM 552 N N . ILE A 1 74 ? 17.535 4.683 -14.428 1.00 91.81 74 ILE A N 1
ATOM 553 C CA . ILE A 1 74 ? 18.234 5.864 -13.911 1.00 91.81 74 ILE A CA 1
ATOM 554 C C . ILE A 1 74 ? 17.934 7.101 -14.764 1.00 91.81 74 ILE A C 1
ATOM 556 O O . ILE A 1 74 ? 17.853 8.197 -14.214 1.00 91.81 74 ILE A O 1
ATOM 560 N N . SER A 1 75 ? 17.737 6.950 -16.075 1.00 91.25 75 SER A N 1
ATOM 561 C CA . SER A 1 75 ? 17.439 8.072 -16.969 1.00 91.25 75 SER A CA 1
ATOM 562 C C . SER A 1 75 ? 15.981 8.532 -16.871 1.00 91.25 75 SER A C 1
ATOM 564 O O . SER A 1 75 ? 15.721 9.705 -16.597 1.00 91.25 75 SER A O 1
ATOM 566 N N . GLU A 1 76 ? 15.028 7.612 -17.038 1.00 89.31 76 GLU A N 1
ATOM 567 C CA . GLU A 1 76 ? 13.602 7.928 -17.200 1.00 89.31 76 GLU A CA 1
ATOM 568 C C . GLU A 1 76 ? 12.711 7.210 -16.180 1.00 89.31 76 GLU A C 1
ATOM 570 O O . GLU A 1 76 ? 11.769 7.797 -15.643 1.00 89.31 76 GLU A O 1
ATOM 575 N N . GLY A 1 77 ? 13.007 5.945 -15.867 1.00 89.00 77 GLY A N 1
ATOM 576 C CA . GLY A 1 77 ? 12.135 5.096 -15.050 1.00 89.00 77 GLY A CA 1
ATOM 577 C C . GLY A 1 77 ? 11.943 5.582 -13.608 1.00 89.00 77 GLY A C 1
ATOM 578 O O . GLY A 1 77 ? 10.889 5.361 -12.999 1.00 89.00 77 GLY A O 1
ATOM 579 N N . TRP A 1 78 ? 12.918 6.311 -13.062 1.00 93.44 78 TRP A N 1
ATOM 580 C CA . TRP A 1 78 ? 12.835 6.917 -11.733 1.00 93.44 78 TRP A CA 1
ATOM 581 C C . TRP A 1 78 ? 11.644 7.876 -11.596 1.00 93.44 78 TRP A C 1
ATOM 583 O O . TRP A 1 78 ? 11.118 8.020 -10.492 1.00 93.44 78 TRP A O 1
ATOM 593 N N . ALA A 1 79 ? 11.168 8.474 -12.697 1.00 93.75 79 ALA A N 1
ATOM 594 C CA . ALA A 1 79 ? 10.039 9.403 -12.699 1.00 93.75 79 ALA A CA 1
ATOM 595 C C . ALA A 1 79 ? 8.705 8.742 -12.306 1.00 93.75 79 ALA A C 1
ATOM 597 O O . ALA A 1 79 ? 7.769 9.437 -11.921 1.00 93.75 79 ALA A O 1
ATOM 598 N N . VAL A 1 80 ? 8.607 7.409 -12.356 1.00 94.62 80 VAL A N 1
ATOM 599 C CA . VAL A 1 80 ? 7.446 6.658 -11.845 1.00 94.62 80 VAL A CA 1
ATOM 600 C C . VAL A 1 80 ? 7.714 6.153 -10.426 1.00 94.62 80 VAL A C 1
ATOM 602 O O . VAL A 1 80 ? 6.851 6.245 -9.550 1.00 94.62 80 VAL A O 1
ATOM 605 N N . ILE A 1 81 ? 8.923 5.651 -10.168 1.00 95.81 81 ILE A N 1
ATOM 606 C CA . ILE A 1 81 ? 9.274 5.003 -8.897 1.00 95.81 81 ILE A CA 1
ATOM 607 C C . ILE A 1 81 ? 9.393 6.018 -7.762 1.00 95.81 81 ILE A C 1
ATOM 609 O O . ILE A 1 81 ? 8.849 5.782 -6.683 1.00 95.81 81 ILE A O 1
ATOM 613 N N . LEU A 1 82 ? 10.063 7.151 -7.990 1.00 95.75 82 LEU A N 1
ATOM 614 C CA . LEU A 1 82 ? 10.290 8.153 -6.952 1.00 95.75 82 LEU A CA 1
ATOM 615 C C . LEU A 1 82 ? 8.970 8.759 -6.443 1.00 95.75 82 LEU A C 1
ATOM 617 O O . LEU A 1 82 ? 8.774 8.757 -5.227 1.00 95.75 82 LEU A O 1
ATOM 621 N N . PRO A 1 83 ? 8.021 9.200 -7.299 1.00 95.62 83 PRO A N 1
ATOM 622 C CA . PRO A 1 83 ? 6.715 9.646 -6.818 1.00 95.62 83 PRO A CA 1
ATOM 623 C C . PRO A 1 83 ? 5.944 8.561 -6.065 1.00 95.62 83 PRO A C 1
ATOM 625 O O . PRO A 1 83 ? 5.374 8.859 -5.021 1.00 95.62 83 PRO A O 1
ATOM 628 N N . THR A 1 84 ? 5.975 7.309 -6.539 1.00 97.12 84 THR A N 1
ATOM 629 C CA . THR A 1 84 ? 5.353 6.166 -5.839 1.00 97.12 84 THR A CA 1
ATOM 630 C C . THR A 1 84 ? 5.940 6.020 -4.431 1.00 97.12 84 THR A C 1
ATOM 632 O O . THR A 1 84 ? 5.222 5.982 -3.440 1.00 97.12 84 THR A O 1
ATOM 635 N N . ALA A 1 85 ? 7.269 6.042 -4.301 1.00 97.00 85 ALA A N 1
ATOM 636 C CA . ALA A 1 85 ? 7.931 5.939 -3.003 1.00 97.00 85 ALA A CA 1
ATOM 637 C C . ALA A 1 85 ? 7.580 7.109 -2.064 1.00 97.00 85 ALA A C 1
ATOM 639 O O . ALA A 1 85 ? 7.304 6.887 -0.885 1.00 97.00 85 ALA A O 1
ATOM 640 N N . LEU A 1 86 ? 7.553 8.347 -2.571 1.00 96.69 86 LEU A N 1
ATOM 641 C CA . LEU A 1 86 ? 7.195 9.533 -1.783 1.00 96.69 86 LEU A CA 1
ATOM 642 C C . LEU A 1 86 ? 5.746 9.473 -1.282 1.00 96.69 86 LEU A C 1
ATOM 644 O O . LEU A 1 86 ? 5.487 9.717 -0.100 1.00 96.69 86 LEU A O 1
ATOM 648 N N . VAL A 1 87 ? 4.811 9.105 -2.160 1.00 95.75 87 VAL A N 1
ATOM 649 C CA . VAL A 1 87 ? 3.404 8.894 -1.797 1.00 95.75 87 VAL A CA 1
ATOM 650 C C . VAL A 1 87 ? 3.293 7.773 -0.771 1.00 95.75 87 VAL A C 1
ATOM 652 O O . VAL A 1 87 ? 2.612 7.942 0.238 1.00 95.75 87 VAL A O 1
ATOM 655 N N . GLY A 1 88 ? 4.018 6.675 -0.960 1.00 96.12 88 GLY A N 1
ATOM 656 C CA . GLY A 1 88 ? 4.034 5.542 -0.049 1.00 96.12 88 GLY A CA 1
ATOM 657 C C . GLY A 1 88 ? 4.545 5.865 1.357 1.00 96.12 88 GLY A C 1
ATOM 658 O O . GLY A 1 88 ? 3.999 5.378 2.355 1.00 96.12 88 GLY A O 1
ATOM 659 N N . VAL A 1 89 ? 5.550 6.737 1.476 1.00 95.00 89 VAL A N 1
ATOM 660 C CA . VAL A 1 89 ? 6.013 7.255 2.774 1.00 95.00 89 VAL A CA 1
ATOM 661 C C . VAL A 1 89 ? 4.900 8.054 3.453 1.00 95.00 89 VAL A C 1
ATOM 663 O O . VAL A 1 89 ? 4.581 7.802 4.617 1.00 95.00 89 VAL A O 1
ATOM 666 N N . PHE A 1 90 ? 4.256 8.970 2.726 1.00 93.50 90 PHE A N 1
ATOM 667 C CA . PHE A 1 90 ? 3.153 9.771 3.261 1.00 93.50 90 PHE A CA 1
ATOM 668 C C . PHE A 1 90 ? 1.951 8.902 3.673 1.00 93.50 90 PHE A C 1
ATOM 670 O O . PHE A 1 90 ? 1.414 9.042 4.774 1.00 93.50 90 PHE A O 1
ATOM 677 N N . PHE A 1 91 ? 1.595 7.928 2.836 1.00 93.62 91 PHE A N 1
ATOM 678 C CA . PHE A 1 91 ? 0.568 6.923 3.095 1.00 93.62 91 PHE A CA 1
ATOM 679 C C . PHE A 1 91 ? 0.849 6.147 4.384 1.00 93.62 91 PHE A C 1
ATOM 681 O O . PHE A 1 91 ? -0.040 5.978 5.224 1.00 93.62 91 PHE A O 1
ATOM 688 N N . SER A 1 92 ? 2.098 5.713 4.568 1.00 93.19 92 SER A N 1
ATOM 689 C CA . SER A 1 92 ? 2.525 4.978 5.759 1.00 93.19 92 SER A CA 1
ATOM 690 C C . SER A 1 92 ? 2.312 5.803 7.027 1.00 93.19 92 SER A C 1
ATOM 692 O O . SER A 1 92 ? 1.747 5.291 7.994 1.00 93.19 92 SER A O 1
ATOM 694 N N . PHE A 1 93 ? 2.700 7.083 7.020 1.00 89.69 93 PHE A N 1
ATOM 695 C CA . PHE A 1 93 ? 2.505 7.974 8.167 1.00 89.69 93 PHE A CA 1
ATOM 696 C C . PHE A 1 93 ? 1.028 8.220 8.478 1.00 89.69 93 PHE A C 1
ATOM 698 O O . PHE A 1 93 ? 0.632 8.142 9.642 1.00 89.69 93 PHE A O 1
ATOM 705 N N . MET A 1 94 ? 0.196 8.452 7.459 1.00 87.62 94 MET A N 1
ATOM 706 C CA . MET A 1 94 ? -1.240 8.668 7.660 1.00 87.62 94 MET A CA 1
ATOM 707 C C . MET 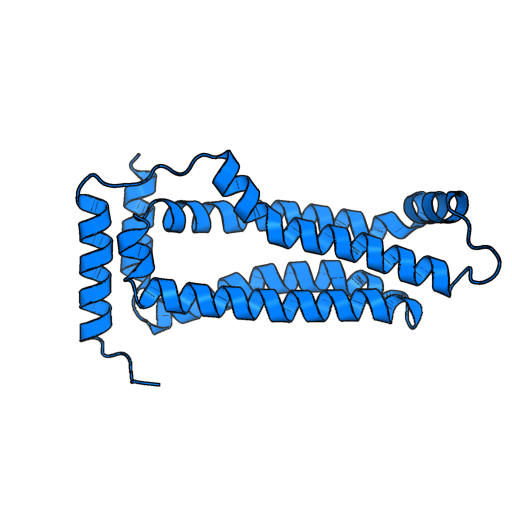A 1 94 ? -1.937 7.454 8.280 1.00 87.62 94 MET A C 1
ATOM 709 O O . MET A 1 94 ? -2.777 7.597 9.168 1.00 87.62 94 MET A O 1
ATOM 713 N N . ILE A 1 95 ? -1.586 6.244 7.842 1.00 87.69 95 ILE A N 1
ATOM 714 C CA . ILE A 1 95 ? -2.204 5.019 8.361 1.00 87.69 95 ILE A CA 1
ATOM 715 C C . ILE A 1 95 ? -1.623 4.601 9.710 1.00 87.69 95 ILE A C 1
ATOM 717 O O . ILE A 1 95 ? -2.318 3.940 10.487 1.00 87.69 95 ILE A O 1
ATOM 721 N N . TYR A 1 96 ? -0.390 4.999 10.025 1.00 86.56 96 TYR A N 1
ATOM 722 C CA . TYR A 1 96 ? 0.269 4.640 11.277 1.00 86.56 96 TYR A CA 1
ATOM 723 C C . TYR A 1 96 ? -0.602 4.967 12.498 1.00 86.56 96 TYR A C 1
ATOM 725 O O . TYR A 1 96 ? -0.838 4.092 13.330 1.00 86.56 96 TYR A O 1
ATOM 733 N N . GLY A 1 97 ? -1.164 6.181 12.567 1.00 81.38 97 GLY A N 1
ATOM 734 C CA . GLY A 1 97 ? -2.050 6.592 13.663 1.00 81.38 97 GLY A CA 1
ATOM 735 C C . GLY A 1 97 ? -3.302 5.716 13.785 1.00 81.38 97 GLY A C 1
ATOM 736 O O . GLY A 1 97 ? -3.623 5.229 14.870 1.00 81.38 97 GLY A O 1
ATOM 737 N N . ASN A 1 98 ? -3.959 5.421 12.661 1.00 82.88 98 ASN A N 1
ATOM 738 C CA . ASN A 1 98 ? -5.135 4.544 12.626 1.00 82.88 98 ASN A CA 1
ATOM 739 C C . ASN A 1 98 ? -4.798 3.115 13.087 1.00 82.88 98 ASN A C 1
ATOM 741 O O . ASN A 1 98 ? -5.577 2.475 13.799 1.00 82.88 98 ASN A O 1
ATOM 745 N N . LEU A 1 99 ? -3.615 2.613 12.723 1.00 85.38 99 LEU A N 1
ATOM 746 C CA . LEU A 1 99 ? -3.138 1.301 13.151 1.00 85.38 99 LEU A CA 1
ATOM 747 C C . LEU A 1 99 ? -2.760 1.258 14.628 1.00 85.38 99 LEU A C 1
ATOM 749 O O . LEU A 1 99 ? -2.966 0.214 15.242 1.00 85.38 99 LEU A O 1
ATOM 753 N N . VAL A 1 100 ? -2.252 2.346 15.212 1.00 84.81 100 VAL A N 1
ATOM 754 C CA . VAL A 1 100 ? -2.018 2.431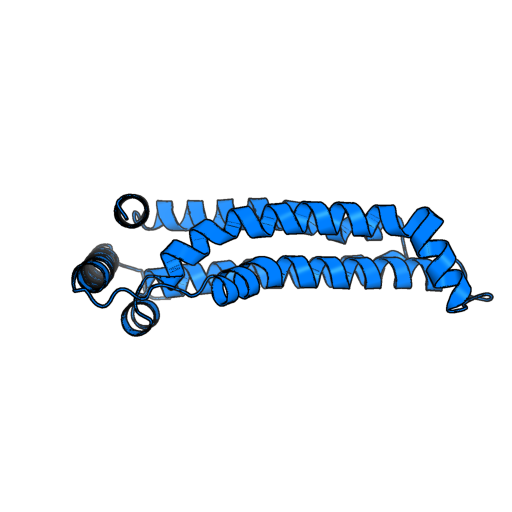 16.663 1.00 84.81 100 VAL A CA 1
ATOM 755 C C . VAL A 1 100 ? -3.334 2.207 17.398 1.00 84.81 100 VAL A C 1
ATOM 757 O O . VAL A 1 100 ? -3.433 1.258 18.171 1.00 84.81 100 VAL A O 1
ATOM 760 N N . VAL A 1 101 ? -4.371 2.994 17.083 1.00 80.69 101 VAL A N 1
ATOM 761 C CA . VAL A 1 101 ? -5.697 2.866 17.714 1.00 80.69 101 VAL A CA 1
ATOM 762 C C . VAL A 1 101 ? -6.233 1.445 17.569 1.00 80.69 101 VAL A C 1
ATOM 764 O O . VAL A 1 101 ? -6.645 0.821 18.546 1.00 80.69 101 VAL A O 1
ATOM 767 N N . TYR A 1 102 ? -6.164 0.893 16.358 1.00 83.44 102 TYR A N 1
ATOM 768 C CA . TYR A 1 102 ? -6.637 -0.458 16.097 1.00 83.44 102 TYR A CA 1
ATOM 769 C C . TYR A 1 102 ? -5.832 -1.528 16.847 1.00 83.44 102 TYR A C 1
ATOM 771 O O . TYR A 1 102 ? -6.405 -2.461 17.407 1.00 83.44 102 TYR A O 1
ATOM 779 N N . LEU A 1 103 ? -4.499 -1.456 16.851 1.00 85.06 103 LEU A N 1
ATOM 780 C CA . LEU A 1 103 ? -3.666 -2.494 17.455 1.00 85.06 103 LEU A CA 1
ATOM 781 C C . LEU A 1 103 ? -3.660 -2.451 18.984 1.00 85.06 103 LEU A C 1
ATOM 783 O O . LEU A 1 103 ? -3.426 -3.517 19.563 1.00 85.06 103 LEU A O 1
ATOM 787 N N . THR A 1 104 ? -3.950 -1.296 19.593 1.00 83.69 104 THR A N 1
ATOM 788 C CA . THR A 1 104 ? -4.026 -1.140 21.052 1.00 83.69 104 THR A CA 1
ATOM 789 C C . THR A 1 104 ? -5.173 -1.930 21.674 1.00 83.69 104 THR A C 1
ATOM 791 O O . THR A 1 104 ? -5.072 -2.433 22.794 1.00 83.69 104 THR A O 1
ATOM 794 N N . ILE A 1 105 ? -6.255 -2.115 20.918 1.00 82.38 105 ILE A N 1
ATOM 795 C CA . ILE A 1 105 ? -7.412 -2.883 21.370 1.00 82.38 105 ILE A CA 1
ATOM 796 C C . ILE A 1 105 ? -7.035 -4.375 21.453 1.00 82.38 105 ILE A C 1
ATOM 798 O O . ILE A 1 105 ? -6.460 -4.930 20.496 1.00 82.38 105 ILE A O 1
ATOM 802 N N . PRO A 1 106 ? -7.371 -5.074 22.555 1.00 82.62 106 PRO A N 1
ATOM 803 C CA . PRO A 1 106 ? -7.049 -6.487 22.720 1.00 82.62 106 PRO A CA 1
ATOM 804 C C . PRO A 1 106 ? -7.544 -7.330 21.542 1.00 82.62 106 PRO A C 1
ATOM 806 O O . PRO A 1 106 ? -8.627 -7.110 20.995 1.00 82.62 106 PRO A O 1
ATOM 809 N N . LYS A 1 107 ? -6.751 -8.326 21.123 1.00 81.56 107 LYS A N 1
ATOM 810 C CA . LYS A 1 107 ? -7.099 -9.179 19.968 1.00 81.56 107 LYS A CA 1
ATOM 811 C C . LYS A 1 107 ? -8.454 -9.876 20.143 1.00 81.56 107 LYS A C 1
ATOM 813 O O . LYS A 1 107 ? -9.192 -9.984 19.170 1.00 81.56 107 LYS A O 1
ATOM 818 N N . GLY A 1 108 ? -8.776 -10.322 21.362 1.00 80.38 108 GLY A N 1
ATOM 819 C CA . GLY A 1 108 ? -10.052 -10.976 21.672 1.00 80.38 108 GLY A CA 1
ATOM 820 C C . GLY A 1 108 ? -11.256 -10.049 21.488 1.00 80.38 108 GLY A C 1
ATOM 821 O O . GLY A 1 108 ? -12.259 -10.464 20.915 1.00 80.38 108 GLY A O 1
ATOM 822 N N . VAL A 1 109 ? -11.120 -8.781 21.883 1.00 82.06 109 VAL A N 1
ATOM 823 C CA . VAL A 1 109 ? -12.151 -7.745 21.710 1.00 82.06 109 VAL A CA 1
ATOM 824 C C . VAL A 1 109 ? -12.307 -7.399 20.229 1.00 82.06 109 VAL A C 1
ATOM 826 O O . VAL A 1 109 ? -13.409 -7.434 19.692 1.00 82.06 109 VAL A O 1
ATOM 829 N N . ARG A 1 110 ? -11.196 -7.194 19.509 1.00 83.50 110 ARG A N 1
ATOM 830 C CA . ARG A 1 110 ? -11.223 -6.948 18.056 1.00 83.50 110 ARG A CA 1
ATOM 831 C C . ARG A 1 110 ? -11.850 -8.069 17.240 1.00 83.50 110 ARG A C 1
ATOM 833 O O . ARG A 1 110 ? -12.485 -7.788 16.231 1.00 83.50 110 ARG A O 1
ATOM 840 N N . ALA A 1 111 ? -11.604 -9.322 17.617 1.00 82.81 111 ALA A N 1
ATOM 841 C CA . ALA A 1 111 ? -12.123 -10.479 16.896 1.00 82.81 111 ALA A CA 1
ATOM 842 C C . ALA A 1 111 ? -13.635 -10.653 17.092 1.00 82.81 111 ALA A C 1
ATOM 844 O O . ALA A 1 111 ? -14.308 -11.138 16.186 1.00 82.81 111 ALA A O 1
ATOM 845 N N . LYS A 1 112 ? -14.153 -10.250 18.258 1.00 85.00 112 LYS A N 1
ATOM 846 C CA . LYS A 1 112 ? -15.583 -10.286 18.586 1.00 85.00 112 LYS A CA 1
ATOM 847 C C . LYS A 1 112 ? -16.334 -9.048 18.099 1.00 85.00 112 LYS A C 1
ATOM 849 O O . LYS A 1 112 ? -17.540 -9.132 17.890 1.00 85.00 112 LYS A O 1
ATOM 854 N N . SER A 1 113 ? -15.629 -7.935 17.889 1.00 83.31 113 SER A N 1
ATOM 855 C CA . SER A 1 113 ? -16.256 -6.689 17.468 1.00 83.31 113 SER A CA 1
ATOM 856 C C . SER A 1 113 ? -16.783 -6.752 16.040 1.00 83.31 113 SER A C 1
ATOM 858 O O . SER A 1 113 ? -16.048 -6.965 15.068 1.00 83.31 113 SER A O 1
ATOM 860 N N . ILE A 1 114 ? -18.080 -6.495 15.921 1.00 83.12 114 ILE A N 1
ATOM 861 C CA . ILE A 1 114 ? -18.791 -6.448 14.649 1.00 83.12 114 ILE A CA 1
ATOM 862 C C . ILE A 1 114 ? -18.323 -5.225 13.858 1.00 83.12 114 ILE A C 1
ATOM 864 O O . ILE A 1 114 ? -18.011 -5.355 12.673 1.00 83.12 114 ILE A O 1
ATOM 868 N N . LEU A 1 115 ? -18.176 -4.076 14.522 1.00 81.50 115 LEU A N 1
ATOM 869 C CA . LEU A 1 115 ? -17.692 -2.828 13.939 1.00 81.50 115 LEU A CA 1
ATOM 870 C C . LEU A 1 115 ? -16.310 -2.994 13.306 1.00 81.50 115 LEU A C 1
ATOM 872 O O . LEU A 1 115 ? -16.130 -2.743 12.113 1.00 81.50 115 LEU A O 1
ATOM 876 N N . PHE A 1 116 ? -15.329 -3.458 14.086 1.00 82.44 116 PHE A N 1
ATOM 877 C CA . PHE A 1 116 ? -13.969 -3.623 13.583 1.00 82.44 116 PHE A CA 1
ATOM 878 C C . PHE A 1 116 ? -13.883 -4.696 12.506 1.00 82.44 116 PHE A C 1
ATOM 880 O O . PHE A 1 116 ? -13.091 -4.553 11.573 1.00 82.44 116 PHE A O 1
ATOM 887 N N . SER A 1 117 ? -14.701 -5.749 12.590 1.00 85.81 117 SER A N 1
ATOM 888 C CA . SER A 1 117 ? -14.779 -6.747 11.525 1.00 85.81 117 SER A CA 1
ATOM 889 C C . SER A 1 117 ? -15.301 -6.142 10.215 1.00 85.81 117 SER A C 1
ATOM 891 O O . SER A 1 117 ? -14.767 -6.454 9.147 1.00 85.81 117 SER A O 1
ATOM 893 N N . HIS A 1 118 ? -16.293 -5.247 10.288 1.00 85.00 118 HIS A N 1
ATOM 894 C CA . HIS A 1 118 ? -16.895 -4.603 9.126 1.00 85.00 118 HIS A CA 1
ATOM 895 C C . HIS A 1 118 ? -15.924 -3.616 8.477 1.00 85.00 118 HIS A C 1
ATOM 897 O O . HIS A 1 118 ? -15.613 -3.752 7.293 1.00 85.00 118 HIS A O 1
ATOM 903 N N . ILE A 1 119 ? -15.357 -2.703 9.273 1.00 85.56 119 ILE A N 1
ATOM 904 C CA . ILE A 1 119 ? -14.370 -1.718 8.809 1.00 85.56 119 ILE A CA 1
ATOM 905 C C . ILE A 1 119 ? -13.152 -2.425 8.208 1.00 85.56 119 ILE A C 1
ATOM 907 O O . ILE A 1 119 ? -12.690 -2.057 7.130 1.00 85.56 119 ILE A O 1
ATOM 911 N N . ARG A 1 120 ? -12.656 -3.492 8.853 1.00 87.44 120 ARG A N 1
ATOM 912 C CA . ARG A 1 120 ? -11.527 -4.274 8.333 1.00 87.44 120 ARG A CA 1
ATOM 913 C C . ARG A 1 120 ? -11.840 -4.895 6.976 1.00 87.44 120 ARG A C 1
ATOM 915 O O . ARG A 1 120 ? -11.016 -4.786 6.073 1.00 87.44 120 ARG A O 1
ATOM 922 N N . LYS A 1 121 ? -12.993 -5.556 6.825 1.00 89.62 121 LYS A N 1
ATOM 923 C CA . LYS A 1 121 ? -13.389 -6.179 5.550 1.00 89.62 121 LYS A CA 1
ATOM 924 C C . LYS A 1 121 ? -13.526 -5.136 4.446 1.00 89.62 121 LYS A C 1
ATOM 926 O O . LYS A 1 121 ? -13.075 -5.376 3.329 1.00 89.62 121 LYS A O 1
ATOM 931 N N . LEU A 1 122 ? -14.111 -3.984 4.767 1.00 89.56 122 LEU A N 1
ATOM 932 C CA . LEU A 1 122 ? -14.263 -2.875 3.835 1.00 89.56 122 LEU A CA 1
ATOM 933 C C . LEU A 1 122 ? -12.897 -2.336 3.387 1.00 89.56 122 LEU A C 1
ATOM 935 O O . LEU A 1 122 ? -12.629 -2.293 2.191 1.00 89.56 122 LEU A O 1
ATOM 939 N N . ALA A 1 123 ? -11.999 -2.044 4.332 1.00 90.44 123 ALA A N 1
ATOM 940 C CA . ALA A 1 123 ? -10.636 -1.600 4.046 1.00 90.44 123 ALA A CA 1
ATOM 941 C C . ALA A 1 123 ? -9.859 -2.617 3.191 1.00 90.44 123 ALA A C 1
ATOM 943 O O . ALA A 1 123 ? -9.256 -2.248 2.187 1.00 90.44 123 ALA A O 1
ATOM 944 N N . GLN A 1 124 ? -9.914 -3.907 3.544 1.00 92.81 124 GLN A N 1
ATOM 945 C CA . GLN A 1 124 ? -9.261 -4.979 2.785 1.00 92.81 124 GLN A CA 1
ATOM 946 C C . GLN A 1 124 ? -9.793 -5.082 1.355 1.00 92.81 124 GLN A C 1
ATOM 948 O O . GLN A 1 124 ? -9.007 -5.238 0.425 1.00 92.81 124 GLN A O 1
ATOM 953 N N . ARG A 1 125 ? -11.112 -4.970 1.168 1.00 94.69 125 ARG A N 1
ATOM 954 C CA . ARG A 1 125 ? -11.733 -5.003 -0.159 1.00 94.69 125 ARG A CA 1
ATOM 955 C C . ARG A 1 125 ? -11.307 -3.806 -1.005 1.00 94.69 125 ARG A C 1
ATOM 957 O O . ARG A 1 125 ? -10.948 -3.998 -2.161 1.00 94.69 125 ARG A O 1
ATOM 964 N N . THR A 1 126 ? -11.311 -2.602 -0.434 1.00 94.44 126 THR A N 1
ATOM 965 C CA . THR A 1 126 ? -10.853 -1.386 -1.120 1.00 94.44 126 THR A CA 1
ATOM 966 C C . THR A 1 126 ? -9.394 -1.521 -1.544 1.00 94.44 126 THR A C 1
ATOM 968 O O . THR A 1 126 ? -9.085 -1.354 -2.719 1.00 94.44 126 THR A O 1
ATOM 971 N N . VAL A 1 127 ? -8.504 -1.914 -0.628 1.00 95.69 127 VAL A N 1
ATOM 972 C CA . VAL A 1 127 ? -7.081 -2.133 -0.936 1.00 95.69 127 VAL A CA 1
ATOM 973 C C . VAL A 1 127 ? -6.904 -3.189 -2.030 1.00 95.69 127 VAL A C 1
ATOM 975 O O . VAL A 1 127 ? -6.153 -2.959 -2.972 1.00 95.69 127 VAL A O 1
ATOM 978 N N . ALA A 1 128 ? -7.618 -4.317 -1.957 1.00 96.88 128 ALA A N 1
ATOM 979 C CA . ALA A 1 128 ? -7.526 -5.374 -2.963 1.00 96.88 128 ALA A CA 1
ATOM 980 C C . ALA A 1 128 ? -7.927 -4.887 -4.365 1.00 96.88 128 ALA A C 1
ATOM 982 O O . ALA A 1 128 ? -7.229 -5.183 -5.331 1.00 96.88 128 ALA A O 1
ATOM 983 N N . ILE A 1 129 ? -9.008 -4.105 -4.478 1.00 97.56 129 ILE A N 1
ATOM 984 C CA . ILE A 1 129 ? -9.441 -3.516 -5.754 1.00 97.56 129 ILE A CA 1
ATOM 985 C C . ILE A 1 129 ? -8.340 -2.618 -6.328 1.00 97.56 129 ILE A C 1
ATOM 987 O O . ILE A 1 129 ? -7.980 -2.764 -7.492 1.00 97.56 129 ILE A O 1
ATOM 991 N N . PHE A 1 130 ? -7.767 -1.728 -5.517 1.00 97.88 130 PHE A N 1
ATOM 992 C CA . PHE A 1 130 ? -6.714 -0.824 -5.980 1.00 97.88 130 PHE A CA 1
ATOM 993 C C . PHE A 1 130 ? -5.429 -1.557 -6.369 1.00 97.88 130 PHE A C 1
ATOM 995 O O . PHE A 1 130 ? -4.843 -1.221 -7.391 1.00 97.88 130 PHE A O 1
ATOM 1002 N N . ILE A 1 131 ? -5.028 -2.594 -5.629 1.00 97.88 131 ILE A N 1
ATOM 1003 C CA . ILE A 1 131 ? -3.879 -3.431 -6.004 1.00 97.88 131 ILE A CA 1
ATOM 1004 C C . ILE A 1 131 ? -4.120 -4.102 -7.363 1.00 97.88 131 ILE A C 1
ATOM 1006 O O . ILE A 1 131 ? -3.233 -4.091 -8.210 1.00 97.88 131 ILE A O 1
ATOM 1010 N N . ILE A 1 132 ? -5.320 -4.636 -7.613 1.00 98.06 132 ILE A N 1
ATOM 1011 C CA . ILE A 1 132 ? -5.669 -5.232 -8.915 1.00 98.06 132 ILE A CA 1
ATOM 1012 C C . ILE A 1 132 ? -5.584 -4.188 -10.037 1.00 98.06 132 ILE A C 1
ATOM 1014 O O . ILE A 1 132 ? -5.051 -4.477 -11.111 1.00 98.06 132 ILE A O 1
ATOM 1018 N N . LEU A 1 133 ? -6.066 -2.967 -9.794 1.00 98.00 133 LEU A N 1
ATOM 1019 C CA . LEU A 1 133 ? -5.966 -1.870 -10.759 1.00 98.00 133 LEU A CA 1
ATOM 1020 C C . LEU A 1 133 ? -4.509 -1.460 -11.013 1.00 98.00 133 LEU A C 1
ATOM 1022 O O . LEU A 1 133 ? -4.142 -1.249 -12.164 1.00 98.00 133 LEU A O 1
ATOM 1026 N N . MET A 1 134 ? -3.667 -1.401 -9.978 1.00 98.19 134 MET A N 1
ATOM 1027 C CA . MET A 1 134 ? -2.237 -1.097 -10.115 1.00 98.19 134 MET A CA 1
ATOM 1028 C C . MET A 1 134 ? -1.502 -2.177 -10.908 1.00 98.19 134 MET A C 1
ATOM 1030 O O . MET A 1 134 ? -0.716 -1.845 -11.789 1.00 98.19 134 MET A O 1
ATOM 1034 N N . ILE A 1 135 ? -1.784 -3.458 -10.641 1.00 97.94 135 ILE A N 1
ATOM 1035 C CA . ILE A 1 135 ? -1.246 -4.580 -11.425 1.00 97.94 135 ILE A CA 1
ATOM 1036 C C . ILE A 1 135 ? -1.664 -4.432 -12.889 1.00 97.94 135 ILE A C 1
ATOM 1038 O O . ILE A 1 135 ? -0.831 -4.531 -13.784 1.00 97.94 135 ILE A O 1
ATOM 1042 N N . SER A 1 136 ? -2.943 -4.143 -13.134 1.00 97.75 136 SER A N 1
ATOM 1043 C CA . SER A 1 136 ? -3.465 -3.951 -14.490 1.00 97.75 136 SER A CA 1
ATOM 1044 C C . SER A 1 136 ? -2.772 -2.781 -15.196 1.00 97.75 136 SER A C 1
ATOM 1046 O O . SER A 1 136 ? -2.360 -2.922 -16.342 1.00 97.75 136 SER A O 1
ATOM 1048 N N . ALA A 1 137 ? -2.583 -1.650 -14.510 1.00 97.19 137 ALA A N 1
ATOM 1049 C CA . ALA A 1 137 ? -1.873 -0.491 -15.045 1.00 97.19 137 ALA A CA 1
ATOM 1050 C C . ALA A 1 137 ? -0.405 -0.810 -15.368 1.00 97.19 137 ALA A C 1
ATOM 1052 O O . ALA A 1 137 ? 0.060 -0.473 -16.454 1.00 97.19 137 ALA A O 1
ATOM 1053 N N . ALA A 1 138 ? 0.294 -1.512 -14.470 1.00 97.12 138 ALA A N 1
ATOM 1054 C CA . ALA A 1 138 ? 1.684 -1.917 -14.663 1.00 97.12 138 ALA A CA 1
ATOM 1055 C C . ALA A 1 138 ? 1.858 -2.842 -15.879 1.00 97.12 138 ALA A C 1
ATOM 1057 O O . ALA A 1 138 ? 2.765 -2.637 -16.678 1.00 97.12 138 ALA A O 1
ATOM 1058 N N . LEU A 1 139 ? 0.965 -3.821 -16.061 1.00 95.88 139 LEU A N 1
ATOM 1059 C CA . LEU A 1 139 ? 1.013 -4.737 -17.206 1.00 95.88 139 LEU A CA 1
ATOM 1060 C C . LEU A 1 139 ? 0.622 -4.050 -18.525 1.00 95.88 139 LEU A C 1
ATOM 1062 O O . LEU A 1 139 ? 1.220 -4.305 -19.567 1.00 95.88 139 LEU A O 1
ATOM 1066 N N . LEU A 1 140 ? -0.371 -3.157 -18.498 1.00 96.25 140 LEU A N 1
ATOM 1067 C CA . LEU A 1 140 ? -0.807 -2.417 -19.688 1.00 96.25 140 LEU A CA 1
ATOM 1068 C C . LEU A 1 140 ? 0.162 -1.292 -20.083 1.00 96.25 140 LEU A C 1
ATOM 1070 O O . LEU A 1 140 ? 0.070 -0.780 -21.202 1.00 96.25 140 LEU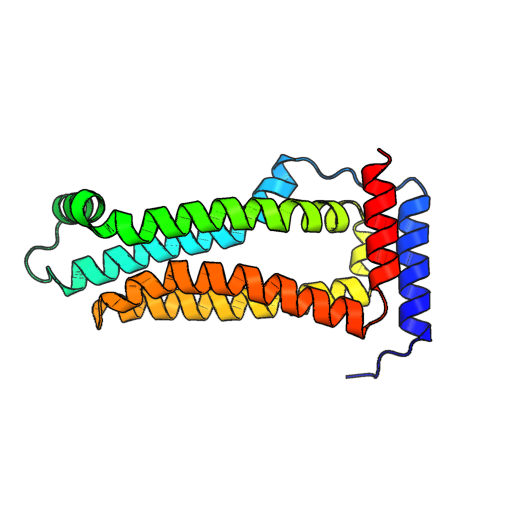 A O 1
ATOM 1074 N N . ALA A 1 141 ? 1.112 -0.934 -19.215 1.00 95.31 141 ALA A N 1
ATOM 1075 C CA . ALA A 1 141 ? 2.145 0.057 -19.505 1.00 95.31 141 ALA A CA 1
ATOM 1076 C C . ALA A 1 141 ? 3.002 -0.317 -20.724 1.00 95.31 141 ALA A C 1
ATOM 1078 O O . ALA A 1 141 ? 3.439 0.570 -21.453 1.00 95.31 141 ALA A O 1
ATOM 1079 N N . GLY A 1 142 ? 3.161 -1.611 -21.016 1.00 91.56 142 GLY A N 1
ATOM 1080 C CA . GLY A 1 142 ? 3.839 -2.064 -22.233 1.00 91.56 142 GLY A CA 1
ATOM 1081 C C . GLY A 1 142 ? 3.114 -1.695 -23.529 1.00 91.56 142 GLY A C 1
ATOM 1082 O O . GLY A 1 142 ? 3.746 -1.431 -24.545 1.00 91.56 142 GLY A O 1
ATOM 1083 N N . LEU A 1 143 ? 1.779 -1.610 -23.494 1.00 93.12 143 LEU A N 1
ATOM 1084 C CA . LEU A 1 143 ? 0.969 -1.204 -24.649 1.00 93.12 143 LEU A CA 1
ATOM 1085 C C . LEU A 1 143 ? 0.881 0.320 -24.774 1.00 93.12 143 LEU A C 1
ATOM 1087 O O . LEU A 1 143 ? 0.861 0.865 -25.877 1.00 93.12 143 LEU A O 1
ATOM 1091 N N . LYS A 1 144 ? 0.790 1.014 -23.635 1.00 93.56 144 LYS A N 1
ATOM 1092 C CA . LYS A 1 144 ? 0.812 2.476 -23.558 1.00 93.56 144 LYS A CA 1
ATOM 1093 C C . LYS A 1 144 ? 1.681 2.925 -22.381 1.00 93.56 144 LYS A C 1
ATOM 1095 O O . LYS A 1 144 ? 1.183 2.896 -21.254 1.00 93.56 144 LYS A O 1
ATOM 1100 N N . PRO A 1 145 ? 2.898 3.451 -22.627 1.00 90.81 145 PRO A N 1
ATOM 1101 C CA . PRO A 1 145 ? 3.838 3.846 -21.570 1.00 90.81 145 PRO A CA 1
ATOM 1102 C C . PRO A 1 145 ? 3.262 4.807 -20.525 1.00 90.81 145 PRO A C 1
ATOM 1104 O O . PRO A 1 145 ? 3.598 4.728 -19.349 1.00 90.81 145 PRO A O 1
ATOM 1107 N N . TRP A 1 146 ? 2.314 5.662 -20.916 1.00 92.25 146 TRP A N 1
ATOM 1108 C CA . TRP A 1 146 ? 1.601 6.565 -20.005 1.00 92.25 146 TRP A CA 1
ATOM 1109 C C . TRP A 1 146 ? 0.870 5.861 -18.856 1.00 92.25 146 TRP A C 1
ATOM 1111 O O . TRP A 1 146 ? 0.710 6.448 -17.787 1.00 92.25 146 TRP A O 1
ATOM 1121 N N . LEU A 1 147 ? 0.450 4.605 -19.039 1.00 94.75 147 LEU A N 1
ATOM 1122 C CA . LEU A 1 147 ? -0.184 3.825 -17.975 1.00 94.75 147 LEU A CA 1
ATOM 1123 C C . LEU A 1 147 ? 0.794 3.464 -16.854 1.00 94.75 147 LEU A C 1
ATOM 1125 O O . LEU A 1 147 ? 0.342 3.098 -15.770 1.00 94.75 147 LEU A O 1
ATOM 1129 N N . ALA A 1 148 ? 2.104 3.661 -17.050 1.00 93.88 148 ALA A N 1
ATOM 1130 C CA . ALA A 1 148 ? 3.074 3.451 -15.991 1.00 93.88 148 ALA A CA 1
ATOM 1131 C C . ALA A 1 148 ? 2.861 4.383 -14.793 1.00 93.88 148 ALA A C 1
ATOM 1133 O O . ALA A 1 148 ? 2.971 3.952 -13.644 1.00 93.88 148 ALA A O 1
ATOM 1134 N N . PHE A 1 149 ? 2.435 5.622 -15.058 1.00 95.69 149 PHE A N 1
ATOM 1135 C CA . PHE A 1 149 ? 2.032 6.592 -14.037 1.00 95.69 149 PHE A CA 1
ATOM 1136 C C . PHE A 1 149 ? 0.714 6.227 -13.337 1.00 95.69 149 PHE A C 1
ATOM 1138 O O . PHE A 1 149 ? 0.352 6.842 -12.334 1.00 95.69 149 PHE A O 1
ATOM 1145 N N . GLY A 1 150 ? 0.007 5.202 -13.818 1.00 96.31 150 GLY A N 1
ATOM 1146 C CA . GLY A 1 150 ? -1.185 4.676 -13.168 1.00 96.31 150 GLY A CA 1
ATOM 1147 C C . GLY A 1 150 ? -0.897 4.134 -11.770 1.00 96.31 150 GLY A C 1
ATOM 1148 O O . GLY A 1 150 ? -1.726 4.315 -10.887 1.00 96.31 150 GLY A O 1
ATOM 1149 N N . VAL A 1 151 ? 0.279 3.541 -11.528 1.00 96.94 151 VAL A N 1
ATOM 1150 C CA . VAL A 1 151 ? 0.651 3.020 -10.200 1.00 96.94 151 VAL A CA 1
ATOM 1151 C C . VAL A 1 151 ? 0.703 4.134 -9.140 1.00 96.94 151 VAL A C 1
ATOM 1153 O O . VAL A 1 151 ? -0.093 4.060 -8.200 1.00 96.94 151 VAL A O 1
ATOM 1156 N N . PRO A 1 152 ? 1.531 5.193 -9.282 1.00 96.94 152 PRO A N 1
ATOM 1157 C CA . PRO A 1 152 ? 1.546 6.285 -8.307 1.00 96.94 152 PRO A CA 1
ATOM 1158 C C . PRO A 1 152 ? 0.198 7.014 -8.219 1.00 96.94 152 PRO A C 1
ATOM 1160 O O . PRO A 1 152 ? -0.247 7.351 -7.124 1.00 96.94 152 PRO A O 1
ATOM 1163 N N . ALA A 1 153 ? -0.506 7.218 -9.339 1.00 97.25 153 ALA A N 1
ATOM 1164 C CA . ALA A 1 153 ? -1.814 7.876 -9.325 1.00 97.25 153 ALA A CA 1
ATOM 1165 C C . ALA A 1 153 ? -2.868 7.075 -8.538 1.00 97.25 153 ALA A C 1
ATOM 1167 O O . ALA A 1 153 ? -3.623 7.638 -7.743 1.00 97.25 153 ALA A O 1
ATOM 1168 N N . LEU A 1 154 ? -2.905 5.753 -8.724 1.00 97.81 154 LEU A N 1
ATOM 1169 C CA . LEU A 1 154 ? -3.794 4.862 -7.984 1.00 97.81 154 LEU A CA 1
ATOM 1170 C C . LEU A 1 154 ? -3.406 4.762 -6.508 1.00 97.81 154 LEU A C 1
ATOM 1172 O O . LEU A 1 154 ? -4.287 4.569 -5.677 1.00 97.81 154 LEU A O 1
ATOM 1176 N N . GLU A 1 155 ? -2.128 4.911 -6.160 1.00 97.00 155 GLU A N 1
ATOM 1177 C CA . GLU A 1 155 ? -1.679 4.917 -4.764 1.00 97.00 155 GLU A CA 1
ATOM 1178 C C . GLU A 1 155 ? -2.167 6.169 -4.034 1.00 97.00 155 GLU A C 1
ATOM 1180 O O . GLU A 1 155 ? -2.739 6.072 -2.944 1.00 97.00 155 GLU A O 1
ATOM 1185 N N . VAL A 1 156 ? -2.041 7.333 -4.677 1.00 96.50 156 VAL A N 1
ATOM 1186 C CA . VAL A 1 156 ? -2.621 8.589 -4.186 1.00 96.50 156 VAL A CA 1
ATOM 1187 C C . VAL A 1 156 ? -4.136 8.451 -4.047 1.00 96.50 156 VAL A C 1
ATOM 1189 O O . VAL A 1 156 ? -4.703 8.778 -3.007 1.00 96.50 156 VAL A O 1
ATOM 1192 N N . ALA A 1 157 ? -4.812 7.928 -5.068 1.00 96.75 157 ALA A N 1
ATOM 1193 C CA . ALA A 1 157 ? -6.255 7.730 -5.010 1.00 96.75 157 ALA A CA 1
ATOM 1194 C C . ALA A 1 157 ? -6.655 6.768 -3.877 1.00 96.75 157 ALA A C 1
ATOM 1196 O O . ALA A 1 157 ? -7.600 7.055 -3.143 1.00 96.75 157 ALA A O 1
ATOM 1197 N N . LEU A 1 158 ? -5.915 5.675 -3.674 1.00 96.12 158 LEU A N 1
ATOM 1198 C CA . LEU A 1 158 ? -6.151 4.731 -2.583 1.00 96.12 158 LEU A CA 1
ATOM 1199 C C . LEU A 1 158 ? -6.026 5.410 -1.217 1.00 96.12 158 LEU A C 1
ATOM 1201 O O . LEU A 1 158 ? -6.856 5.154 -0.345 1.00 96.12 158 LEU A O 1
ATOM 1205 N N . LEU A 1 159 ? -5.037 6.289 -1.034 1.00 92.50 159 LEU A N 1
ATOM 1206 C CA . LEU A 1 159 ? -4.857 7.053 0.201 1.00 92.50 159 LEU A CA 1
ATOM 1207 C C . LEU A 1 159 ? -6.130 7.820 0.564 1.00 92.50 159 LEU A C 1
ATOM 1209 O O . LEU A 1 159 ? -6.619 7.724 1.691 1.00 92.50 159 LEU A O 1
ATOM 1213 N N . PHE A 1 160 ? -6.707 8.546 -0.392 1.00 92.75 160 PHE A N 1
ATOM 1214 C CA . PHE A 1 160 ? -7.916 9.330 -0.150 1.00 92.75 160 PHE A CA 1
ATOM 1215 C C . PHE A 1 160 ? -9.159 8.455 -0.025 1.00 92.75 160 PHE A C 1
ATOM 1217 O O . PHE A 1 160 ? -9.931 8.615 0.920 1.00 92.75 160 PHE A O 1
ATOM 1224 N N . VAL A 1 161 ? -9.343 7.496 -0.934 1.00 93.62 161 VAL A N 1
ATOM 1225 C CA . VAL A 1 161 ? -10.525 6.628 -0.947 1.00 93.62 161 VAL A CA 1
ATOM 1226 C C . VAL A 1 161 ? -10.605 5.798 0.326 1.00 93.62 161 VAL A C 1
ATOM 1228 O O . VAL A 1 161 ? -11.688 5.658 0.885 1.00 93.62 161 VAL A O 1
ATOM 1231 N N . LEU A 1 162 ? -9.484 5.289 0.838 1.00 91.06 162 LEU A N 1
ATOM 1232 C CA . LEU A 1 162 ? -9.486 4.523 2.078 1.00 91.06 162 LEU A CA 1
ATOM 1233 C C . LEU A 1 162 ? -9.935 5.382 3.269 1.00 91.06 162 LEU A C 1
ATOM 1235 O O . LEU A 1 162 ? -10.787 4.946 4.041 1.00 91.06 162 LEU A O 1
ATOM 1239 N N . ASN A 1 163 ? -9.422 6.610 3.388 1.00 86.69 163 ASN A N 1
ATOM 1240 C CA . ASN A 1 163 ? -9.826 7.534 4.450 1.00 86.69 163 ASN A CA 1
ATOM 1241 C C . ASN A 1 163 ? -11.298 7.961 4.319 1.00 86.69 163 ASN A C 1
ATOM 1243 O O . ASN A 1 163 ? -12.013 7.990 5.319 1.00 86.69 163 ASN A O 1
ATOM 1247 N N . LEU A 1 164 ? -11.779 8.221 3.100 1.00 88.19 164 LEU A N 1
ATOM 1248 C CA . LEU A 1 164 ? -13.175 8.585 2.842 1.00 88.19 164 LEU A CA 1
ATOM 1249 C C . LEU A 1 164 ? -14.137 7.433 3.128 1.00 88.19 164 LEU A C 1
ATOM 1251 O O . LEU A 1 164 ? -15.139 7.630 3.806 1.00 88.19 164 LEU A O 1
ATOM 1255 N N . VAL A 1 165 ? -13.836 6.228 2.642 1.00 88.25 165 VAL A N 1
ATOM 1256 C CA . VAL A 1 165 ? -14.691 5.048 2.822 1.00 88.25 165 VAL A CA 1
ATOM 1257 C C . VAL A 1 165 ? -14.754 4.650 4.294 1.00 88.25 165 VAL A C 1
ATOM 1259 O O . VAL A 1 165 ? -15.840 4.390 4.806 1.00 88.25 165 VAL A O 1
ATOM 1262 N N . ILE A 1 166 ? -13.617 4.647 4.999 1.00 85.25 166 ILE A N 1
ATOM 1263 C CA . ILE A 1 166 ? -13.598 4.370 6.441 1.00 85.25 166 ILE A CA 1
ATOM 1264 C C . ILE A 1 166 ? -14.333 5.477 7.204 1.00 85.25 166 ILE A C 1
ATOM 1266 O O . ILE A 1 166 ? -15.168 5.164 8.046 1.00 85.25 166 ILE A O 1
ATOM 1270 N N . GLY A 1 167 ? -14.076 6.752 6.899 1.00 82.81 167 GLY A N 1
ATOM 1271 C CA . GLY A 1 167 ? -14.738 7.881 7.559 1.00 82.81 167 GLY A CA 1
ATOM 1272 C C . GLY A 1 167 ? -16.255 7.885 7.352 1.00 82.81 167 GLY A C 1
ATOM 1273 O O . GLY A 1 167 ? -17.011 8.052 8.308 1.00 82.81 167 GLY A O 1
ATOM 1274 N N . ALA A 1 168 ? -16.715 7.621 6.128 1.00 83.75 168 ALA A N 1
ATOM 1275 C CA . ALA A 1 168 ? -18.132 7.486 5.811 1.00 83.75 168 ALA A CA 1
ATOM 1276 C C . ALA A 1 168 ? -18.771 6.321 6.574 1.00 83.75 168 ALA A C 1
ATOM 1278 O O . ALA A 1 168 ? -19.864 6.475 7.112 1.00 83.75 168 ALA A O 1
ATOM 1279 N N . GLU A 1 169 ? -18.084 5.183 6.677 1.00 82.62 169 GLU A N 1
ATOM 1280 C CA . GLU A 1 169 ? -18.591 4.014 7.396 1.00 82.62 169 GLU A CA 1
ATOM 1281 C C . GLU A 1 169 ? -18.663 4.253 8.910 1.00 82.62 169 GLU A C 1
ATOM 1283 O O . GLU A 1 169 ? -19.657 3.916 9.550 1.00 82.62 169 GLU A O 1
ATOM 1288 N N . VAL A 1 170 ? -17.649 4.905 9.482 1.00 81.00 170 VAL A N 1
ATOM 1289 C CA . VAL A 1 170 ? -17.629 5.310 10.895 1.00 81.00 170 VAL A CA 1
ATOM 1290 C C . VAL A 1 170 ? -18.783 6.262 11.215 1.00 81.00 170 VAL A C 1
ATOM 1292 O O . VAL A 1 170 ? -19.476 6.067 12.217 1.00 81.00 170 VAL A O 1
ATOM 1295 N N . ASN A 1 171 ? -19.021 7.256 10.355 1.00 81.94 171 ASN A N 1
ATOM 1296 C CA . ASN A 1 171 ? -20.123 8.204 10.513 1.00 81.94 171 ASN A CA 1
ATOM 1297 C C . ASN A 1 171 ? -21.485 7.525 10.332 1.00 81.94 171 ASN A C 1
ATOM 1299 O O . ASN A 1 171 ? -22.387 7.742 11.137 1.00 81.94 171 ASN A O 1
ATOM 1303 N N . ARG A 1 172 ? -21.623 6.649 9.328 1.00 81.06 172 ARG A N 1
ATOM 1304 C CA . ARG A 1 172 ? -22.850 5.883 9.056 1.00 81.06 172 ARG A CA 1
ATOM 1305 C C . ARG A 1 172 ? -23.248 4.993 10.229 1.00 81.06 172 ARG A C 1
ATOM 1307 O O . ARG A 1 172 ? -24.432 4.860 10.519 1.00 81.06 172 ARG A O 1
ATOM 1314 N N . LEU A 1 173 ? -22.269 4.385 10.894 1.00 78.38 173 LEU A N 1
ATOM 1315 C CA . LEU A 1 173 ? -22.497 3.524 12.052 1.00 78.38 173 LEU A CA 1
ATOM 1316 C C . LEU A 1 173 ? -22.643 4.315 13.367 1.00 78.38 173 LEU A C 1
ATOM 1318 O O . LEU A 1 173 ? -22.898 3.711 14.404 1.00 78.38 173 LEU A O 1
ATOM 1322 N N . GLY A 1 174 ? -22.491 5.646 13.347 1.00 71.31 174 GLY A N 1
ATOM 1323 C CA . GLY A 1 174 ? -22.598 6.497 14.537 1.00 71.31 174 GLY A CA 1
ATOM 1324 C C . GLY A 1 174 ? -21.456 6.311 15.541 1.00 71.31 174 GLY A C 1
ATOM 1325 O O . GLY A 1 174 ? -21.588 6.686 16.703 1.00 71.31 174 GLY A O 1
ATOM 1326 N N . VAL A 1 175 ? -20.328 5.728 15.115 1.00 72.88 175 VAL A N 1
ATOM 1327 C CA . VAL A 1 175 ? -19.244 5.306 16.021 1.00 72.88 175 VAL A CA 1
ATOM 1328 C C . VAL A 1 175 ? -18.085 6.304 16.084 1.00 72.88 175 VAL A C 1
ATOM 1330 O O . VAL A 1 175 ? -17.082 6.059 16.754 1.00 72.88 175 VAL A O 1
ATOM 1333 N N . GLY A 1 176 ? -18.228 7.466 15.439 1.00 70.50 176 GLY A N 1
ATOM 1334 C CA . GLY A 1 176 ? -17.231 8.542 15.474 1.00 70.50 176 GLY A CA 1
ATOM 1335 C C . GLY A 1 176 ? -16.833 8.935 16.901 1.00 70.50 176 GLY A C 1
ATOM 1336 O O . GLY A 1 176 ? -15.646 8.996 17.210 1.00 70.50 176 GLY A O 1
ATOM 1337 N N . LEU A 1 177 ? -17.816 9.058 17.801 1.00 67.12 177 LEU A N 1
ATOM 1338 C CA . LEU A 1 177 ? -17.599 9.402 19.213 1.00 67.12 177 LEU A CA 1
ATOM 1339 C C . LEU A 1 177 ? -16.776 8.353 19.982 1.00 67.12 177 LEU A C 1
ATOM 1341 O O . LEU A 1 177 ? -16.010 8.709 20.874 1.00 67.12 177 LEU A O 1
ATOM 1345 N N . LEU A 1 178 ? -16.907 7.060 19.659 1.00 68.50 178 LEU A N 1
ATOM 1346 C CA . LEU A 1 178 ? -16.076 6.014 20.270 1.00 68.50 178 LEU A CA 1
ATOM 1347 C C . LEU A 1 178 ? -14.625 6.151 19.797 1.00 68.50 178 LEU A C 1
ATOM 1349 O O . LEU A 1 178 ? -13.709 6.092 20.612 1.00 68.50 178 LEU A O 1
ATOM 1353 N N . ILE A 1 179 ? -14.411 6.341 18.493 1.00 68.88 179 ILE A N 1
ATOM 1354 C CA . ILE A 1 179 ? -13.062 6.480 17.929 1.00 68.88 179 ILE A CA 1
ATOM 1355 C C . ILE A 1 179 ? -12.374 7.728 18.489 1.00 68.88 179 ILE A C 1
ATOM 1357 O O . ILE A 1 179 ? -11.199 7.665 18.847 1.00 68.88 179 ILE A O 1
ATOM 1361 N N . GLU A 1 180 ? -13.105 8.830 18.640 1.00 72.44 180 GLU A N 1
ATOM 1362 C CA . GLU A 1 180 ? -12.596 10.063 19.240 1.00 72.44 180 GLU A CA 1
ATOM 1363 C C . GLU A 1 180 ? -12.225 9.879 20.720 1.00 72.44 180 GLU A C 1
ATOM 1365 O O . GLU A 1 180 ? -11.137 10.282 21.146 1.00 72.44 180 GLU A O 1
ATOM 1370 N N . LYS A 1 181 ? -13.072 9.189 21.498 1.00 67.81 181 LYS A N 1
ATOM 1371 C CA . LYS A 1 181 ? -12.764 8.831 22.891 1.00 67.81 181 LYS A CA 1
ATOM 1372 C C . LYS A 1 181 ? -11.529 7.940 22.989 1.00 67.81 181 LYS A C 1
ATOM 1374 O O . LYS A 1 181 ? -10.641 8.226 23.787 1.00 67.81 181 LYS A O 1
ATOM 1379 N N . LEU A 1 182 ? -11.432 6.902 22.158 1.00 69.12 182 LEU A N 1
ATOM 1380 C CA . LEU A 1 182 ? -10.262 6.021 22.110 1.00 69.12 182 LEU A CA 1
ATOM 1381 C C . LEU A 1 182 ? -8.998 6.790 21.712 1.00 69.12 182 LEU A C 1
ATOM 1383 O O . LEU A 1 182 ? -7.954 6.611 22.331 1.00 69.12 182 LEU A O 1
ATOM 1387 N N . SER A 1 183 ? -9.088 7.686 20.726 1.00 69.00 183 SER A N 1
ATOM 1388 C CA . SER A 1 183 ? -7.958 8.521 20.319 1.00 69.00 183 SER A CA 1
ATOM 1389 C C . SER A 1 183 ? -7.509 9.459 21.438 1.00 69.00 183 SER A C 1
ATOM 1391 O O . SER A 1 183 ? -6.307 9.645 21.610 1.00 69.00 183 SER A O 1
ATOM 1393 N N . THR A 1 184 ? -8.442 10.039 22.194 1.00 70.31 184 THR A N 1
ATOM 1394 C CA . THR A 1 184 ? -8.135 10.915 23.334 1.00 70.31 184 THR A CA 1
ATOM 1395 C C . THR A 1 184 ? -7.473 10.137 24.470 1.00 70.31 184 THR A C 1
ATOM 1397 O O . THR A 1 184 ? -6.457 10.579 24.996 1.00 70.31 184 THR A O 1
ATOM 1400 N N . LEU A 1 185 ? -7.976 8.938 24.783 1.00 63.81 185 LEU A N 1
ATOM 1401 C CA . LEU A 1 185 ? -7.395 8.052 25.798 1.00 63.81 185 LEU A CA 1
ATOM 1402 C C . LEU A 1 185 ? -5.988 7.553 25.442 1.00 63.81 185 LEU A C 1
ATOM 1404 O O . LEU A 1 185 ? -5.218 7.206 26.332 1.00 63.81 185 LEU A O 1
ATOM 1408 N N . ILE A 1 186 ? -5.662 7.478 24.150 1.00 66.25 186 ILE A N 1
ATOM 1409 C CA . ILE A 1 186 ? -4.314 7.140 23.678 1.00 66.25 186 ILE A CA 1
ATOM 1410 C C . ILE A 1 186 ? -3.384 8.354 23.766 1.00 66.25 186 ILE A C 1
ATOM 1412 O O . ILE A 1 186 ? -2.219 8.181 24.094 1.00 66.25 186 ILE A O 1
ATOM 1416 N N . LYS A 1 187 ? -3.883 9.569 23.494 1.00 62.16 187 LYS A N 1
ATOM 1417 C CA . LYS A 1 187 ? -3.103 10.819 23.586 1.00 62.16 187 LYS A CA 1
ATOM 1418 C C . LYS A 1 187 ? -2.794 11.253 25.020 1.00 62.16 187 LYS A C 1
ATOM 1420 O O . LYS A 1 187 ? -1.884 12.046 25.215 1.00 62.16 187 LYS A O 1
ATOM 1425 N N . SER A 1 188 ? -3.570 10.795 26.002 1.00 55.19 188 SER A N 1
ATOM 1426 C CA . SER A 1 188 ? -3.341 11.080 27.424 1.00 55.19 188 SER A CA 1
ATOM 1427 C C . SER A 1 188 ? -2.274 10.182 28.071 1.00 55.19 188 SER A C 1
ATOM 1429 O O . SER A 1 188 ? -2.158 10.179 29.295 1.00 55.19 188 SER A O 1
ATOM 1431 N N . ILE A 1 189 ? -1.568 9.377 27.272 1.00 48.19 189 ILE A N 1
ATOM 1432 C CA . ILE A 1 189 ? -0.420 8.540 27.650 1.00 48.19 189 ILE A CA 1
ATOM 1433 C C . ILE A 1 189 ? 0.833 9.216 27.100 1.00 48.19 189 ILE A C 1
ATOM 1435 O O . ILE A 1 189 ? 1.828 9.284 27.851 1.00 48.19 189 ILE A O 1
#

pLDDT: mean 85.95, std 10.99, range [42.88, 98.19]

Secondary structure (DSSP, 8-state):
-PPPPHHHHHHHHHHHHHHHHTS------HHHHHHHHHHHHHHHHHHHHHHHHHHHHHHSTTS--HHHHHHHIIIIIHHHHHHHHHHHHHHHHHHHHHHHHHHHS-HHHHHH-HHHHHHHHHHHHHHHHHHHHHHHHHHHTTT-GGGGGHHHHHHHHHHHHHHHHHHHHHHHTT-HHHHHHHHHHHHT-

Radius of gyration: 20.66 Å; chains: 1; bounding box: 52×22×62 Å

Organism: Enterobacter agglomerans (NCBI:txid549)

Sequence (189 aa):
MENLTVAKINADISMITDGFSSGDRVIPSPAKLLKASVLVPAIAVVLSFLSILTVYVSVYCSEISLAGYWEYLISEGWAVILPTALVGVFFSFMIYGNLVVYLTIPKGVRAKSILFSHIRKLAQRTVAIFIILMISAALLAGLKPWLAFGVPALEVALLFVLNLVIGAEVNRLGVGLLIEKLSTLIKSI

Foldseek 3Di:
DDDDDLVNLVVLLVLQVCLLPVPVWDQDDPVVLLCVLLVLLVLLLVLLLLLLVLQCCLPVVVPDDPVVSVVSCVPPSVVQNVLSNVLSVVSSVVCSLVVRLVNRRDPVSCVPRPLNVVLVVQLVVLSVVLSVQSNVLSNCCSVPVVSSNVSSVSSNVSSVCSCVVSVVSCVVSVNPVSSVVSSVVVVVD